Protein 2BUE (pdb70)

Nearest PDB structures (foldseek):
  2bue-assembly1_A  TM=1.006E+00  e=6.170E-43  Escherichia coli
  2vqy-assembly1_A  TM=1.005E+00  e=4.542E-41  Escherichia coli
  2prb-assembly1_A  TM=1.001E+00  e=1.341E-38  Salmonella enterica subsp. enterica serovar Typhimurium
  2qir-assembly1_A  TM=1.001E+00  e=1.635E-38  Salmonella enterica subsp. enterica serovar Typhimurium
  2pr8-assembly1_B  TM=8.831E-01  e=2.794E-32  Salmonella enterica subsp. enterica serovar Typhimurium

Sequence (179 aa):
DSVTLRLMTEHDLAMLYEWLNRSSHIVEWWGGEEARPTLADVQEQYLPSVLAQEESVTPYIAMLNGEPIGYAQSYVALGSGDGWWEEEETDPGVRGIDQLLANASQLGKGLGTKLLVRRALVELLLFNDPEVTKIIQTDPSPSNLRAIRCYEKAGFERQGTVTTPDGPAVYMVQTRQAFERTRSDA

Foldseek 3Di:
DAKAKDFDALVCQVVVLVQQQDPVNLVFPQQVYRNPDSVRSSCCVHQVNCVQQQKTKIFIDDPRDGFKIKIKGQQCRHDPQGNPVDDQSQEMEMDMDTRDPVPPPPLVLLSVLLNVVVVSVVPVSHFKYKYWGAPVCVSVVVSVVSNAWDFDAWDQGPSGITGIIMHGPVSVVPPPDPD

Solvent-accessible surface area: 9666 Å² total; per-residue (Å²): 133,73,11,74,32,83,115,5,58,107,154,13,10,67,46,0,76,98,10,2,41,70,86,29,6,29,116,94,45,31,63,191,104,38,128,12,79,71,50,46,0,82,116,61,29,54,34,62,61,18,63,144,82,42,19,49,6,14,0,0,37,21,110,65,111,42,4,0,0,0,26,6,15,43,0,87,34,29,23,143,33,66,36,118,156,36,117,48,86,5,0,30,0,0,32,33,14,19,0,47,65,86,47,44,74,157,28,19,14,10,98,0,0,129,26,0,2,92,66,10,8,116,57,119,128,1,59,57,0,1,2,24,12,44,60,82,18,127,123,20,5,131,21,9,48,90,7,35,4,116,131,104,36,103,48,128,13,71,121,25,84,4,20,33,0,17,6,51,60,120,21,25,104,149,88,137,64,165,140

InterPro domains:
  IPR000182 GNAT domain [PS51186] (23-190)
  IPR016181 Acyl-CoA N-acyltransferase [SSF55729] (16-190)
  IPR030971 Aminoglycoside N(6')-acetyltransferase, AacA4 type [TIGR04431] (17-199)

Organism: Escherichia coli (NCBI:txid562)

Radius of gyration: 15.56 Å; Cα contacts (8 Å, |Δi|>4): 304; chains: 1; bounding box: 31×39×50 Å

Secondary structure (DSSP, 8-state):
--EEEEE--GGGHHHHHHHHTSHHHHTTS-GGG-S--HHHHHHHH-HHHHHTTTEEEEEEEETTEEEEEEEEEEGGGPPTTSSTT---TTEEEEEEEES-GGGTTSSHHHHHHHHHHHHHHTSTT--EEEE---TT-HHHHHHHHHTT-EEEEEEEETTEEEEEEEEEHHHHHHTT---

B-factor: mean 17.58, std 8.67, range [6.63, 49.66]

Structure (mmCIF, N/CA/C/O backbone):
data_2BUE
#
_entry.id   2BUE
#
_cell.length_a   57.475
_cell.length_b   57.475
_cell.length_c   148.305
_cell.angle_alpha   90.00
_cell.angle_beta   90.00
_cell.angle_gamma   90.00
#
_symmetry.space_group_name_H-M   'P 43 21 2'
#
loop_
_entity.id
_entity.type
_entity.pdbx_description
1 polymer "AAC(6')-IB"
2 non-polymer 'COENZYME A'
3 non-polymer RIBOSTAMYCIN
4 non-polymer 'CALCIUM ION'
5 water water
#
loop_
_atom_site.group_PDB
_atom_site.id
_atom_site.type_symbol
_atom_site.label_atom_id
_atom_site.label_alt_id
_atom_site.label_comp_id
_atom_site.label_asym_id
_atom_site.label_entity_id
_atom_site.label_seq_id
_atom_site.pdbx_PDB_ins_code
_atom_site.Cartn_x
_atom_site.Cartn_y
_atom_site.Cartn_z
_atom_site.occupancy
_atom_site.B_iso_or_equiv
_atom_site.auth_seq_id
_atom_site.auth_comp_id
_atom_site.auth_asym_id
_atom_site.auth_atom_id
_atom_site.pdbx_PDB_model_num
ATOM 1 N N . ASP A 1 24 ? 17.873 -10.391 29.457 1.00 36.92 21 ASP A N 1
ATOM 2 C CA . ASP A 1 24 ? 19.040 -9.905 30.244 1.00 36.48 21 ASP A CA 1
ATOM 3 C C . ASP A 1 24 ? 19.339 -8.435 29.920 1.00 34.88 21 ASP A C 1
ATOM 4 O O . ASP A 1 24 ? 18.420 -7.653 29.665 1.00 35.78 21 ASP A O 1
ATOM 9 N N . SER A 1 25 ? 20.618 -8.075 29.919 1.00 32.64 22 SER A N 1
ATOM 10 C CA . SER A 1 25 ? 21.030 -6.685 29.811 1.00 30.41 22 SER A CA 1
ATOM 11 C C . SER A 1 25 ? 21.146 -6.243 28.356 1.00 27.97 22 SER A C 1
ATOM 12 O O . SER A 1 25 ? 21.819 -6.897 27.558 1.00 27.05 22 SER A O 1
ATOM 15 N N . VAL A 1 26 ? 20.525 -5.114 28.028 1.00 25.27 23 VAL A N 1
ATOM 16 C CA . VAL A 1 26 ? 20.717 -4.514 26.702 1.00 22.52 23 VAL A CA 1
ATOM 17 C C . VAL A 1 26 ? 21.895 -3.539 26.717 1.00 21.39 23 VAL A C 1
ATOM 18 O O . VAL A 1 26 ? 21.929 -2.610 27.522 1.00 20.76 23 VAL A O 1
ATOM 22 N N . THR A 1 27 ? 22.854 -3.753 25.817 1.00 19.94 24 THR A N 1
ATOM 23 C CA . THR A 1 27 ? 24.010 -2.875 25.709 1.00 19.16 24 THR A CA 1
ATOM 24 C C . THR A 1 27 ? 24.099 -2.233 24.321 1.00 18.30 24 THR A C 1
ATOM 25 O O . THR A 1 27 ? 23.357 -2.608 23.407 1.00 16.68 24 THR A O 1
ATOM 29 N N . LEU A 1 28 ? 24.981 -1.252 24.204 1.00 17.04 25 LEU A N 1
ATOM 30 C CA . LEU A 1 28 ? 25.178 -0.549 22.935 1.00 17.06 25 LEU A CA 1
ATOM 31 C C . LEU A 1 28 ? 26.610 -0.593 22.506 1.00 16.73 25 LEU A C 1
ATOM 32 O O . LEU A 1 28 ? 27.524 -0.382 23.325 1.00 17.78 25 LEU A O 1
ATOM 37 N N . ARG A 1 29 ? 26.807 -0.839 21.216 1.00 14.99 26 ARG A N 1
ATOM 38 C CA . ARG A 1 29 ? 28.113 -0.693 20.600 1.00 14.24 26 ARG A CA 1
ATOM 39 C C . ARG A 1 29 ? 27.978 0.234 19.419 1.00 13.59 26 ARG A C 1
ATOM 40 O O . ARG A 1 29 ? 26.884 0.353 18.858 1.00 12.19 26 ARG A O 1
ATOM 48 N N . LEU A 1 30 ? 29.073 0.879 19.022 1.00 13.36 27 LEU A N 1
ATOM 49 C CA . LEU A 1 30 ? 29.057 1.671 17.786 1.00 13.59 27 LEU A CA 1
ATOM 50 C C . LEU A 1 30 ? 28.708 0.769 16.619 1.00 13.23 27 LEU A C 1
ATOM 51 O O . LEU A 1 30 ? 29.178 -0.373 16.537 1.00 13.88 27 LEU A O 1
ATOM 56 N N . MET A 1 31 ? 27.876 1.278 15.717 1.00 11.81 28 MET A N 1
ATOM 57 C CA . MET A 1 31 ? 27.661 0.604 14.443 1.00 11.97 28 MET A CA 1
ATOM 58 C C . MET A 1 31 ? 28.877 0.836 13.541 1.00 12.44 28 MET A C 1
ATOM 59 O O . MET A 1 31 ? 29.498 1.901 13.586 1.00 13.13 28 MET A O 1
ATOM 64 N N . THR A 1 32 ? 29.196 -0.165 12.733 1.00 13.21 29 THR A N 1
ATOM 65 C CA . THR A 1 32 ? 30.267 -0.060 11.747 1.00 14.13 29 THR A CA 1
ATOM 66 C C . THR A 1 32 ? 29.714 -0.266 10.343 1.00 14.24 29 THR A C 1
ATOM 67 O O . THR A 1 32 ? 28.575 -0.742 10.170 1.00 13.45 29 THR A O 1
ATOM 71 N N . GLU A 1 33 ? 30.535 0.050 9.338 1.00 15.74 30 GLU A N 1
ATOM 72 C CA . GLU A 1 33 ? 30.178 -0.266 7.939 1.00 17.85 30 GLU A CA 1
ATOM 73 C C . GLU A 1 33 ? 29.784 -1.742 7.709 1.00 16.77 30 GLU A C 1
ATOM 74 O O . GLU A 1 33 ? 29.003 -2.042 6.800 1.00 16.68 30 GLU A O 1
ATOM 80 N N . HIS A 1 34 ? 30.314 -2.657 8.524 1.00 16.29 31 HIS A N 1
ATOM 81 C CA . HIS A 1 34 ? 29.972 -4.087 8.438 1.00 16.65 31 HIS A CA 1
ATOM 82 C C . HIS A 1 34 ? 28.546 -4.440 8.844 1.00 16.17 31 HIS A C 1
ATOM 83 O O . HIS A 1 34 ? 28.083 -5.545 8.570 1.00 16.53 31 HIS A O 1
ATOM 90 N N . ASP A 1 35 ? 27.863 -3.494 9.496 1.00 14.38 32 ASP A N 1
ATOM 91 C CA . ASP A 1 35 ? 26.486 -3.675 9.933 1.00 13.93 32 ASP A CA 1
ATOM 92 C C . ASP A 1 35 ? 25.447 -3.201 8.904 1.00 12.96 32 ASP A C 1
ATOM 93 O O . ASP A 1 35 ? 24.239 -3.379 9.119 1.00 12.70 32 ASP A O 1
ATOM 98 N N . LEU A 1 36 ? 25.902 -2.591 7.812 1.00 12.88 33 LEU A N 1
ATOM 99 C CA . LEU A 1 36 ? 24.986 -1.881 6.915 1.00 12.47 33 LEU A CA 1
ATOM 100 C C . LEU A 1 36 ? 24.041 -2.840 6.190 1.00 12.33 33 LEU A C 1
ATOM 101 O O . LEU A 1 36 ? 22.854 -2.537 6.035 1.00 10.97 33 LEU A O 1
ATOM 106 N N . ALA A 1 37 ? 24.553 -3.996 5.781 1.00 12.53 34 ALA A N 1
ATOM 107 C CA . ALA A 1 37 ? 23.675 -4.998 5.125 1.00 13.60 34 ALA A CA 1
ATOM 108 C C . ALA A 1 37 ? 22.541 -5.438 6.048 1.00 13.35 34 ALA A C 1
ATOM 109 O O . ALA A 1 37 ? 21.355 -5.518 5.623 1.00 13.25 34 ALA A O 1
ATOM 111 N N . MET A 1 38 ? 22.910 -5.702 7.307 1.00 13.53 35 MET A N 1
ATOM 112 C CA . MET A 1 38 ? 21.948 -6.064 8.357 1.00 13.66 35 MET A CA 1
ATOM 113 C C . MET A 1 38 ? 20.935 -4.941 8.600 1.00 12.45 35 MET A C 1
ATOM 114 O O . MET A 1 38 ? 19.721 -5.181 8.648 1.00 11.75 35 MET A O 1
ATOM 119 N N . LEU A 1 39 ? 21.417 -3.711 8.724 1.00 11.22 36 LEU A N 1
ATOM 120 C CA . LEU A 1 39 ? 20.516 -2.557 8.897 1.00 10.39 36 LEU A CA 1
ATOM 121 C C . LEU A 1 39 ? 19.529 -2.417 7.712 1.00 10.66 36 LEU A C 1
ATOM 122 O O . LEU A 1 39 ? 18.331 -2.173 7.909 1.00 10.03 36 LEU A O 1
ATOM 127 N N . TYR A 1 40 ? 20.032 -2.616 6.496 1.00 10.49 37 TYR A N 1
ATOM 128 C CA . TYR A 1 40 ? 19.184 -2.611 5.295 1.00 11.17 37 TYR A CA 1
ATOM 129 C C . TYR A 1 40 ? 18.047 -3.637 5.426 1.00 11.14 37 TYR A C 1
ATOM 130 O O . TYR A 1 40 ? 16.866 -3.312 5.219 1.00 10.87 37 TYR A O 1
ATOM 139 N N . GLU A 1 41 ? 18.397 -4.870 5.791 1.00 11.23 38 GLU A N 1
ATOM 140 C CA . GLU A 1 41 ? 17.383 -5.888 6.025 1.00 11.66 38 GLU A CA 1
ATOM 141 C C . GLU A 1 41 ? 16.339 -5.390 7.050 1.00 11.37 38 GLU A C 1
ATOM 142 O O . GLU A 1 41 ? 15.129 -5.435 6.778 1.00 11.44 38 GLU A O 1
ATOM 148 N N . TRP A 1 42 ? 16.820 -4.908 8.203 1.00 11.65 39 TRP A N 1
ATOM 149 C CA . TRP A 1 42 ? 15.934 -4.375 9.255 1.00 11.62 39 TRP A CA 1
ATOM 150 C C . TRP A 1 42 ? 14.994 -3.273 8.771 1.00 11.36 39 TRP A C 1
ATOM 151 O O . TRP A 1 42 ? 13.787 -3.298 9.076 1.00 12.73 39 TRP A O 1
ATOM 162 N N . LEU A 1 43 ? 15.537 -2.297 8.044 1.00 11.32 40 LEU A N 1
ATOM 163 C CA . LEU A 1 43 ? 14.769 -1.130 7.622 1.00 10.95 40 LEU A CA 1
ATOM 164 C C . LEU A 1 43 ? 13.658 -1.466 6.615 1.00 11.17 40 LEU A C 1
ATOM 165 O O . LEU A 1 43 ? 12.799 -0.637 6.320 1.00 11.04 40 LEU A O 1
ATOM 170 N N . ASN A 1 44 ? 13.699 -2.690 6.098 1.00 11.32 41 ASN A N 1
ATOM 171 C CA . ASN A 1 44 ? 12.660 -3.182 5.201 1.00 11.86 41 ASN A CA 1
ATOM 172 C C . ASN A 1 44 ? 11.696 -4.194 5.828 1.00 13.39 41 ASN A C 1
ATOM 173 O O . ASN A 1 44 ? 10.857 -4.801 5.122 1.00 15.03 41 ASN A O 1
ATOM 178 N N . ARG A 1 45 ? 11.809 -4.391 7.133 1.00 13.69 42 ARG A N 1
ATOM 179 C CA . ARG A 1 45 ? 10.828 -5.211 7.848 1.00 14.12 42 ARG A CA 1
ATOM 180 C C . ARG A 1 45 ? 9.566 -4.392 8.092 1.00 15.18 42 ARG A C 1
ATOM 181 O O . ARG A 1 45 ? 9.648 -3.209 8.438 1.00 15.36 42 ARG A O 1
ATOM 189 N N . SER A 1 46 ? 8.397 -5.003 7.888 1.00 16.43 43 SER A N 1
ATOM 190 C CA A SER A 1 46 ? 7.137 -4.256 7.938 0.50 17.37 43 SER A CA 1
ATOM 191 C CA B SER A 1 46 ? 7.129 -4.266 7.948 0.50 17.24 43 SER A CA 1
ATOM 192 C C . SER A 1 46 ? 6.913 -3.481 9.248 1.00 16.97 43 SER A C 1
ATOM 193 O O . SER A 1 46 ? 6.418 -2.351 9.215 1.00 18.24 43 SER A O 1
ATOM 198 N N . HIS A 1 47 ? 7.278 -4.067 10.390 1.00 16.55 44 HIS A N 1
ATOM 199 C CA . HIS A 1 47 ? 7.051 -3.371 11.679 1.00 16.37 44 HIS A CA 1
ATOM 200 C C . HIS A 1 47 ? 7.903 -2.111 11.856 1.00 16.15 44 HIS A C 1
ATOM 201 O O . HIS A 1 47 ? 7.612 -1.256 12.695 1.00 15.91 44 HIS A O 1
ATOM 208 N N . ILE A 1 48 ? 8.966 -2.022 11.067 1.00 15.00 45 ILE A N 1
ATOM 209 C CA . ILE A 1 48 ? 9.880 -0.886 11.094 1.00 15.67 45 ILE A CA 1
ATOM 210 C C . ILE A 1 48 ? 9.480 0.156 10.035 1.00 15.49 45 ILE A C 1
ATOM 211 O O . ILE A 1 48 ? 9.422 1.363 10.298 1.00 15.38 45 ILE A O 1
ATOM 216 N N . VAL A 1 49 ? 9.186 -0.319 8.837 1.00 16.24 46 VAL A N 1
ATOM 217 C CA . VAL A 1 49 ? 8.745 0.560 7.760 1.00 17.49 46 VAL A CA 1
ATOM 218 C C . VAL A 1 49 ? 7.587 1.468 8.225 1.00 18.76 46 VAL A C 1
ATOM 219 O O . VAL A 1 49 ? 7.530 2.645 7.865 1.00 19.69 46 VAL A O 1
ATOM 223 N N . GLU A 1 50 ? 6.692 0.901 9.031 1.00 19.44 47 GLU A N 1
ATOM 224 C CA . GLU A 1 50 ? 5.530 1.614 9.554 1.00 20.98 47 GLU A CA 1
ATOM 225 C C . GLU A 1 50 ? 5.881 2.966 10.211 1.00 20.30 47 GLU A C 1
ATOM 226 O O . GLU A 1 50 ? 5.146 3.964 10.049 1.00 20.80 47 GLU A O 1
ATOM 232 N N . TRP A 1 51 ? 7.015 3.007 10.910 1.00 19.42 48 TRP A N 1
ATOM 233 C CA . TRP A 1 51 ? 7.370 4.148 11.776 1.00 19.57 48 TRP A CA 1
ATOM 234 C C . TRP A 1 51 ? 8.717 4.794 11.427 1.00 19.77 48 TRP A C 1
ATOM 235 O O . TRP A 1 51 ? 9.149 5.745 12.071 1.00 19.02 48 TRP A O 1
ATOM 246 N N . TRP A 1 52 ? 9.390 4.249 10.418 1.00 19.51 49 TRP A N 1
ATOM 247 C CA . TRP A 1 52 ? 10.744 4.661 10.117 1.00 20.83 49 TRP A CA 1
ATOM 248 C C . TRP A 1 52 ? 10.936 4.738 8.638 1.00 22.83 49 TRP A C 1
ATOM 249 O O . TRP A 1 52 ? 10.742 3.750 7.927 1.00 23.94 49 TRP A O 1
ATOM 260 N N . GLY A 1 53 ? 11.349 5.906 8.180 1.00 24.46 50 GLY A N 1
ATOM 261 C CA . GLY A 1 53 ? 11.660 6.097 6.789 1.00 26.21 50 GLY A CA 1
ATOM 262 C C . GLY A 1 53 ? 11.007 7.363 6.282 1.00 28.14 50 GLY A C 1
ATOM 263 O O . GLY A 1 53 ? 11.691 8.242 5.739 1.00 28.38 50 GLY A O 1
ATOM 264 N N . GLY A 1 54 ? 9.689 7.460 6.471 1.00 29.14 51 GLY A N 1
ATOM 265 C CA . GLY A 1 54 ? 8.920 8.599 5.934 1.00 31.25 51 GLY A CA 1
ATOM 266 C C . GLY A 1 54 ? 8.994 8.570 4.415 1.00 32.24 51 GLY A C 1
ATOM 267 O O . GLY A 1 54 ? 8.646 7.552 3.803 1.00 32.40 51 GLY A O 1
ATOM 268 N N . GLU A 1 55 ? 9.470 9.667 3.813 1.00 33.15 52 GLU A N 1
ATOM 269 C CA . GLU A 1 55 ? 9.770 9.713 2.364 1.00 34.60 52 GLU A CA 1
ATOM 270 C C . GLU A 1 55 ? 10.766 8.625 1.970 1.00 34.09 52 GLU A C 1
ATOM 271 O O . GLU A 1 55 ? 10.719 8.086 0.845 1.00 34.31 52 GLU A O 1
ATOM 277 N N . GLU A 1 56 ? 11.673 8.317 2.898 1.00 33.38 53 GLU A N 1
ATOM 278 C CA . GLU A 1 56 ? 12.738 7.341 2.665 1.00 32.68 53 GLU A CA 1
ATOM 279 C C . GLU A 1 56 ? 12.409 5.925 3.165 1.00 30.65 53 GLU A C 1
ATOM 280 O O . GLU A 1 56 ? 13.315 5.103 3.304 1.00 29.63 53 GLU A O 1
ATOM 286 N N . ALA A 1 57 ? 11.126 5.641 3.421 1.00 28.84 54 ALA A N 1
ATOM 287 C CA . ALA A 1 57 ? 10.702 4.278 3.823 1.00 26.90 54 ALA A CA 1
ATOM 288 C C . ALA A 1 57 ? 11.153 3.273 2.761 1.00 25.70 54 ALA A C 1
ATOM 289 O O . ALA A 1 57 ? 11.219 3.607 1.581 1.00 24.90 54 ALA A O 1
ATOM 291 N N . ARG A 1 58 ? 11.473 2.058 3.203 1.00 24.00 55 ARG A N 1
ATOM 292 C CA . ARG A 1 58 ? 11.931 0.988 2.313 1.00 22.20 55 ARG A CA 1
ATOM 293 C C . ARG A 1 58 ? 13.127 1.391 1.450 1.00 20.23 55 ARG A C 1
ATOM 294 O O . ARG A 1 58 ? 13.071 1.314 0.206 1.00 20.90 55 ARG A O 1
ATOM 302 N N . PRO A 1 59 ? 14.238 1.766 2.103 1.00 16.96 56 PRO A N 1
ATOM 303 C CA . PRO A 1 59 ? 15.435 2.170 1.378 1.00 15.32 56 PRO A CA 1
ATOM 304 C C . PRO A 1 59 ? 16.065 0.977 0.668 1.00 14.13 56 PRO A C 1
ATOM 305 O O . PRO A 1 59 ? 15.976 -0.167 1.153 1.00 13.65 56 PRO A O 1
ATOM 309 N N . THR A 1 60 ? 16.706 1.245 -0.459 1.00 12.88 57 THR A N 1
ATOM 310 C CA . THR A 1 60 ? 17.488 0.216 -1.147 1.00 12.64 57 THR A CA 1
ATOM 311 C C . THR A 1 60 ? 18.772 -0.024 -0.347 1.00 12.49 57 THR A C 1
ATOM 312 O O . THR A 1 60 ? 19.119 0.761 0.549 1.00 11.98 57 THR A O 1
ATOM 316 N N . LEU A 1 61 ? 19.492 -1.085 -0.678 1.00 12.06 58 LEU A N 1
ATOM 317 C CA . LEU A 1 61 ? 20.786 -1.330 -0.049 1.00 11.45 58 LEU A CA 1
ATOM 318 C C . LEU A 1 61 ? 21.717 -0.130 -0.267 1.00 12.48 58 LEU A C 1
ATOM 319 O O . LEU A 1 61 ? 22.379 0.325 0.681 1.00 12.19 58 LEU A O 1
ATOM 324 N N . ALA A 1 62 ? 21.761 0.380 -1.504 1.00 12.00 59 ALA A N 1
ATOM 325 C CA . ALA A 1 62 ? 22.593 1.564 -1.814 1.00 13.20 59 ALA A CA 1
ATOM 326 C C . ALA A 1 62 ? 22.198 2.769 -0.956 1.00 13.14 59 ALA A C 1
ATOM 327 O O . ALA A 1 62 ? 23.077 3.496 -0.459 1.00 13.46 59 ALA A O 1
ATOM 329 N N . ASP A 1 63 ? 20.892 3.000 -0.811 1.00 12.53 60 ASP A N 1
ATOM 330 C CA . ASP A 1 63 ? 20.389 4.084 0.067 1.00 13.32 60 ASP A CA 1
ATOM 331 C C . ASP A 1 63 ? 20.973 3.941 1.465 1.00 13.53 60 ASP A C 1
ATOM 332 O O . ASP A 1 63 ? 21.512 4.908 2.042 1.00 13.43 60 ASP A O 1
ATOM 337 N N . VAL A 1 64 ? 20.891 2.731 2.015 1.00 13.28 61 VAL A N 1
ATOM 338 C CA . VAL A 1 64 ? 21.343 2.522 3.400 1.00 13.60 61 VAL A CA 1
ATOM 339 C C . VAL A 1 64 ? 22.860 2.682 3.475 1.00 14.23 61 VAL A C 1
ATOM 340 O O . VAL A 1 64 ? 23.395 3.280 4.425 1.00 14.78 61 VAL A O 1
ATOM 344 N N . GLN A 1 65 ? 23.568 2.147 2.480 1.00 14.28 62 GLN A N 1
ATOM 345 C CA . GLN A 1 65 ? 25.017 2.320 2.417 1.00 15.71 62 GLN A CA 1
ATOM 346 C C . GLN A 1 65 ? 25.455 3.781 2.335 1.00 16.55 62 GLN A C 1
ATOM 347 O O . GLN A 1 65 ? 26.455 4.153 2.964 1.00 18.31 62 GLN A O 1
ATOM 353 N N . GLU A 1 66 ? 24.727 4.577 1.555 1.00 16.77 63 GLU A N 1
ATOM 354 C CA . GLU A 1 66 ? 25.040 5.994 1.335 1.00 17.88 63 GLU A CA 1
ATOM 355 C C . GLU A 1 66 ? 24.643 6.889 2.498 1.00 17.75 63 GLU A C 1
ATOM 356 O O . GLU A 1 66 ? 25.286 7.926 2.728 1.00 18.78 63 GLU A O 1
ATOM 362 N N . GLN A 1 67 ? 23.590 6.505 3.210 1.00 15.67 64 GLN A N 1
ATOM 363 C CA . GLN A 1 67 ? 22.975 7.369 4.220 1.00 15.65 64 GLN A CA 1
ATOM 364 C C . GLN A 1 67 ? 23.374 7.023 5.646 1.00 14.19 64 GLN A C 1
ATOM 365 O O . GLN A 1 67 ? 23.400 7.915 6.516 1.00 14.05 64 GLN A O 1
ATOM 371 N N . TYR A 1 68 ? 23.676 5.748 5.885 1.00 12.62 65 TYR A N 1
ATOM 372 C CA . TYR A 1 68 ? 23.932 5.280 7.258 1.00 11.55 65 TYR A CA 1
ATOM 373 C C . TYR A 1 68 ? 25.393 4.905 7.531 1.00 11.42 65 TYR A C 1
ATOM 374 O O . TYR A 1 68 ? 25.730 4.497 8.652 1.00 10.36 65 TYR A O 1
ATOM 383 N N . LEU A 1 69 ? 26.267 5.044 6.525 1.00 11.76 66 LEU A N 1
ATOM 384 C CA . LEU A 1 69 ? 27.693 4.825 6.765 1.00 12.50 66 LEU A CA 1
ATOM 385 C C . LEU A 1 69 ? 28.079 5.745 7.918 1.00 12.02 66 LEU A C 1
ATOM 386 O O . LEU A 1 69 ? 27.731 6.922 7.865 1.00 11.44 66 LEU A O 1
ATOM 391 N N . PRO A 1 70 ? 28.719 5.197 8.981 1.00 12.38 67 PRO A N 1
ATOM 392 C CA . PRO A 1 70 ? 29.000 6.038 10.154 1.00 12.63 67 PRO A CA 1
ATOM 393 C C . PRO A 1 70 ? 29.688 7.372 9.816 1.00 12.68 67 PRO A C 1
ATOM 394 O O . PRO A 1 70 ? 29.333 8.406 10.371 1.00 12.47 67 PRO A O 1
ATOM 398 N N . SER A 1 71 ? 30.630 7.382 8.879 1.00 13.62 68 SER A N 1
ATOM 399 C CA . SER A 1 71 ? 31.283 8.642 8.483 1.00 13.75 68 SER A CA 1
ATOM 400 C C . SER A 1 71 ? 30.348 9.669 7.823 1.00 13.28 68 SER A C 1
ATOM 401 O O . SER A 1 71 ? 30.552 10.881 7.943 1.00 13.60 68 SER A O 1
ATOM 404 N N . VAL A 1 72 ? 29.312 9.184 7.128 1.00 12.41 69 VAL A N 1
ATOM 405 C CA . VAL A 1 72 ? 28.306 10.074 6.531 1.00 12.76 69 VAL A CA 1
ATOM 406 C C . VAL A 1 72 ? 27.391 10.640 7.623 1.00 11.69 69 VAL A C 1
ATOM 407 O O . VAL A 1 72 ? 27.078 11.827 7.622 1.00 10.95 69 VAL A O 1
ATOM 411 N N . LEU A 1 73 ? 26.963 9.769 8.543 1.00 10.99 70 LEU A N 1
ATOM 412 C CA . LEU A 1 73 ? 26.122 10.209 9.664 1.00 11.53 70 LEU A CA 1
ATOM 413 C C . LEU A 1 73 ? 26.887 11.252 10.507 1.00 11.71 70 LEU A C 1
ATOM 414 O O . LEU A 1 73 ? 26.291 12.224 10.997 1.00 11.34 70 LEU A O 1
ATOM 419 N N . ALA A 1 74 ? 28.197 11.057 10.611 1.00 12.90 71 ALA A N 1
ATOM 420 C CA . ALA A 1 74 ? 29.084 11.961 11.376 1.00 14.29 71 ALA A CA 1
ATOM 421 C C . ALA A 1 74 ? 28.977 13.380 10.850 1.00 15.59 71 ALA A C 1
ATOM 422 O O . ALA A 1 74 ? 29.107 14.332 11.627 1.00 15.95 71 ALA A O 1
ATOM 424 N N . GLN A 1 75 ? 28.740 13.535 9.541 1.00 16.55 72 GLN A N 1
ATOM 425 C CA . GLN A 1 75 ? 28.625 14.882 8.921 1.00 18.19 72 GLN A CA 1
ATOM 426 C C . GLN A 1 75 ? 27.383 15.628 9.359 1.00 17.55 72 GLN A C 1
ATOM 427 O O . GLN A 1 75 ? 27.289 16.847 9.185 1.00 18.48 72 GLN A O 1
ATOM 433 N N . GLU A 1 76 ? 26.418 14.899 9.915 1.00 16.65 73 GLU A N 1
ATOM 434 C CA A GLU A 1 76 ? 25.165 15.437 10.416 0.50 16.23 73 GLU A CA 1
ATOM 435 C CA B GLU A 1 76 ? 25.211 15.547 10.417 0.50 15.94 73 GLU A CA 1
ATOM 436 C C . GLU A 1 76 ? 25.109 15.424 11.946 1.00 14.67 73 GLU A C 1
ATOM 437 O O . GLU A 1 76 ? 24.030 15.594 12.540 1.00 13.86 73 GLU A O 1
ATOM 448 N N . SER A 1 77 ? 26.258 15.172 12.583 1.00 13.27 74 SER A N 1
ATOM 449 C CA . SER A 1 77 ? 26.321 15.076 14.043 1.00 10.61 74 SER A CA 1
ATOM 450 C C . SER A 1 77 ? 25.460 13.920 14.578 1.00 9.70 74 SER A C 1
ATOM 451 O O . SER A 1 77 ? 24.928 14.002 15.689 1.00 9.06 74 SER A O 1
ATOM 454 N N . VAL A 1 78 ? 25.396 12.833 13.808 1.00 8.57 75 VAL A N 1
ATOM 455 C CA . VAL A 1 78 ? 24.664 11.644 14.196 1.00 8.87 75 VAL A CA 1
ATOM 456 C C . VAL A 1 78 ? 25.627 10.494 14.448 1.00 9.14 75 VAL A C 1
ATOM 457 O O . VAL A 1 78 ? 26.539 10.212 13.628 1.00 9.77 75 VAL A O 1
ATOM 461 N N . THR A 1 79 ? 25.411 9.822 15.572 1.00 8.98 76 THR A N 1
ATOM 462 C CA . THR A 1 79 ? 26.200 8.646 15.948 1.00 9.85 76 THR A CA 1
ATOM 463 C C . THR A 1 79 ? 25.318 7.405 15.997 1.00 9.63 76 THR A C 1
ATOM 464 O O . THR A 1 79 ? 24.348 7.365 16.770 1.00 9.10 76 THR A O 1
ATOM 468 N N . PRO A 1 80 ? 25.637 6.396 15.162 1.00 9.43 77 PRO A N 1
ATOM 469 C CA . PRO A 1 80 ? 24.853 5.154 15.111 1.00 9.82 77 PRO A CA 1
ATOM 470 C C . PRO A 1 80 ? 25.346 4.068 16.052 1.00 9.80 77 PRO A C 1
ATOM 471 O O . PRO A 1 80 ? 26.576 3.862 16.196 1.00 10.19 77 PRO A O 1
ATOM 475 N N . TYR A 1 81 ? 24.391 3.360 16.663 1.00 9.53 78 TYR A N 1
ATOM 476 C CA . TYR A 1 81 ? 24.672 2.238 17.563 1.00 9.67 78 TYR A CA 1
ATOM 477 C C . TYR A 1 81 ? 23.904 0.980 17.153 1.00 10.34 78 TYR A C 1
ATOM 478 O O . TYR A 1 81 ? 22.817 1.077 16.564 1.00 9.92 78 TYR A O 1
ATOM 487 N N . ILE A 1 82 ? 24.463 -0.177 17.501 1.00 10.60 79 ILE A N 1
ATOM 488 C CA . ILE A 1 82 ? 23.736 -1.433 17.465 1.00 10.92 79 ILE A CA 1
ATOM 489 C C . ILE A 1 82 ? 23.463 -1.853 18.908 1.00 11.98 79 ILE A C 1
ATOM 490 O O . ILE A 1 82 ? 24.379 -1.869 19.745 1.00 12.99 79 ILE A O 1
ATOM 495 N N . ALA A 1 83 ? 22.196 -2.152 19.184 1.00 12.68 80 ALA A N 1
ATOM 496 C CA . ALA A 1 83 ? 21.774 -2.676 20.480 1.00 13.31 80 ALA A CA 1
ATOM 497 C C . ALA A 1 83 ? 21.992 -4.176 20.511 1.00 14.43 80 ALA A C 1
ATOM 498 O O . ALA A 1 83 ? 21.589 -4.898 19.572 1.00 14.62 80 ALA A O 1
ATOM 500 N N . MET A 1 84 ? 22.603 -4.637 21.606 1.00 15.05 81 MET A N 1
ATOM 501 C CA . MET A 1 84 ? 22.957 -6.052 21.783 1.00 16.87 81 MET A CA 1
ATOM 502 C C . MET A 1 84 ? 22.262 -6.665 22.998 1.00 17.85 81 MET A C 1
ATOM 503 O O . MET A 1 84 ? 22.129 -6.013 24.031 1.00 18.89 81 MET A O 1
ATOM 508 N N . LEU A 1 85 ? 21.830 -7.916 22.856 1.00 19.78 82 LEU A N 1
ATOM 509 C CA . LEU A 1 85 ? 21.237 -8.669 23.958 1.00 21.42 82 LEU A CA 1
ATOM 510 C C . LEU A 1 85 ? 21.710 -10.105 23.846 1.00 22.92 82 LEU A C 1
ATOM 511 O O . LEU A 1 85 ? 21.525 -10.748 22.802 1.00 23.22 82 LEU A O 1
ATOM 516 N N . ASN A 1 86 ? 22.346 -10.591 24.915 1.00 24.37 83 ASN A N 1
ATOM 517 C CA . ASN A 1 86 ? 22.904 -11.950 24.946 1.00 25.86 83 ASN A CA 1
ATOM 518 C C . ASN A 1 86 ? 23.752 -12.266 23.707 1.00 25.26 83 ASN A C 1
ATOM 519 O O . ASN A 1 86 ? 23.578 -13.317 23.077 1.00 26.11 83 ASN A O 1
ATOM 524 N N . GLY A 1 87 ? 24.632 -11.334 23.346 1.00 24.77 84 GLY A N 1
ATOM 525 C CA . GLY A 1 87 ? 25.521 -11.479 22.190 1.00 24.12 84 GLY A CA 1
ATOM 526 C C . GLY A 1 87 ? 24.888 -11.403 20.803 1.00 23.55 84 GLY A C 1
ATOM 527 O O . GLY A 1 87 ? 25.580 -11.646 19.809 1.00 23.30 84 GLY A O 1
ATOM 528 N N . GLU A 1 88 ? 23.593 -11.068 20.731 1.00 22.50 85 GLU A N 1
ATOM 529 C CA . GLU A 1 88 ? 22.876 -10.916 19.457 1.00 21.95 85 GLU A CA 1
ATOM 530 C C . GLU A 1 88 ? 22.512 -9.451 19.205 1.00 20.19 85 GLU A C 1
ATOM 531 O O . GLU A 1 88 ? 22.095 -8.761 20.137 1.00 20.25 85 GLU A O 1
ATOM 537 N N . PRO A 1 89 ? 22.653 -8.985 17.945 1.00 18.74 86 PRO A N 1
ATOM 538 C CA . PRO A 1 89 ? 22.155 -7.649 17.597 1.00 16.96 86 PRO A CA 1
ATOM 539 C C . PRO A 1 89 ? 20.626 -7.641 17.555 1.00 16.45 86 PRO A C 1
ATOM 540 O O . PRO A 1 89 ? 20.012 -8.460 16.858 1.00 15.95 86 PRO A O 1
ATOM 544 N N . ILE A 1 90 ? 20.008 -6.745 18.324 1.00 15.31 87 ILE A N 1
ATOM 545 C CA . ILE A 1 90 ? 18.550 -6.707 18.406 1.00 14.80 87 ILE A CA 1
ATOM 546 C C . ILE A 1 90 ? 17.901 -5.370 18.010 1.00 13.51 87 ILE A C 1
ATOM 547 O O . ILE A 1 90 ? 16.676 -5.233 18.005 1.00 12.33 87 ILE A O 1
ATOM 552 N N . GLY A 1 91 ? 18.709 -4.385 17.658 1.00 12.71 88 GLY A N 1
ATOM 553 C CA . GLY A 1 91 ? 18.118 -3.128 17.229 1.00 11.76 88 GLY A CA 1
ATOM 554 C C . GLY A 1 91 ? 19.155 -2.115 16.812 1.00 11.01 88 GLY A C 1
ATOM 555 O O . GLY A 1 91 ? 20.374 -2.364 16.914 1.00 10.80 88 GLY A O 1
ATOM 556 N N . TYR A 1 92 ? 18.650 -0.979 16.353 1.00 9.65 89 TYR A N 1
ATOM 557 C CA . TYR A 1 92 ? 19.479 0.119 15.892 1.00 9.11 89 TYR A CA 1
ATOM 558 C C . TYR A 1 92 ? 19.101 1.343 16.718 1.00 8.66 89 TYR A C 1
ATOM 559 O O . TYR A 1 92 ? 17.926 1.556 16.996 1.00 8.80 89 TYR A O 1
ATOM 568 N N . ALA A 1 93 ? 20.084 2.155 17.087 1.00 8.75 90 ALA A N 1
ATOM 569 C CA . ALA A 1 93 ? 19.781 3.434 17.716 1.00 8.59 90 ALA A CA 1
ATOM 570 C C . ALA A 1 93 ? 20.743 4.489 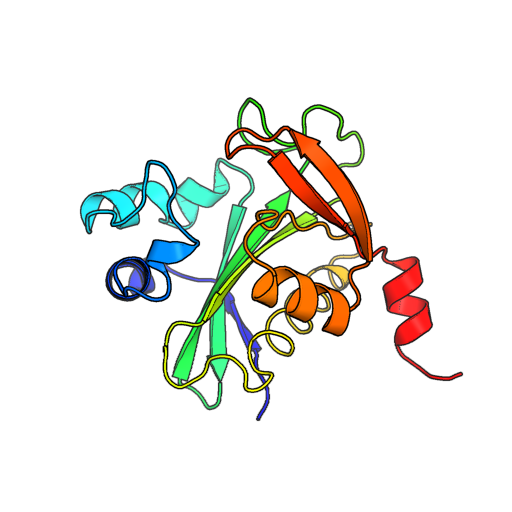17.192 1.00 9.02 90 ALA A C 1
ATOM 571 O O . ALA A 1 93 ? 21.786 4.165 16.590 1.00 8.99 90 ALA A O 1
ATOM 573 N N . GLN A 1 94 ? 20.382 5.742 17.395 1.00 8.04 91 GLN A N 1
ATOM 574 C CA . GLN A 1 94 ? 21.293 6.832 17.042 1.00 8.75 91 GLN A CA 1
ATOM 575 C C . GLN A 1 94 ? 21.097 7.957 18.030 1.00 9.06 91 GLN A C 1
ATOM 576 O O . GLN A 1 94 ? 19.988 8.125 18.576 1.00 8.33 91 GLN A O 1
ATOM 582 N N . SER A 1 95 ? 22.184 8.680 18.305 1.00 7.92 92 SER A N 1
ATOM 583 C CA . SER A 1 95 ? 22.098 9.921 19.054 1.00 8.18 92 SER A CA 1
ATOM 584 C C . SER A 1 95 ? 22.601 11.062 18.163 1.00 7.78 92 SER A C 1
ATOM 585 O O . SER A 1 95 ? 23.426 10.848 17.258 1.00 7.79 92 SER A O 1
ATOM 588 N N . TYR A 1 96 ? 22.136 12.277 18.417 1.00 7.86 93 TYR A N 1
ATOM 589 C CA . TYR A 1 96 ? 22.546 13.400 17.588 1.00 7.85 93 TYR A CA 1
ATOM 590 C C . TYR A 1 96 ? 22.681 14.657 18.429 1.00 8.40 93 TYR A C 1
ATOM 591 O O . TYR A 1 96 ? 22.026 14.792 19.484 1.00 7.93 93 TYR A O 1
ATOM 600 N N . VAL A 1 97 ? 23.556 15.554 17.977 1.00 8.66 94 VAL A N 1
ATOM 601 C CA . VAL A 1 97 ? 23.642 16.880 18.581 1.00 8.31 94 VAL A CA 1
ATOM 602 C C . VAL A 1 97 ? 22.532 17.727 17.961 1.00 8.99 94 VAL A C 1
ATOM 603 O O . VAL A 1 97 ? 22.566 18.044 16.772 1.00 9.18 94 VAL A O 1
ATOM 607 N N . ALA A 1 98 ? 21.563 18.140 18.776 1.00 9.56 95 ALA A N 1
ATOM 608 C CA . ALA A 1 98 ? 20.397 18.847 18.238 1.00 10.51 95 ALA A CA 1
ATOM 609 C C . ALA A 1 98 ? 20.772 20.178 17.530 1.00 11.20 95 ALA A C 1
ATOM 610 O O . ALA A 1 98 ? 20.285 20.466 16.447 1.00 11.81 95 ALA A O 1
ATOM 612 N N . LEU A 1 99 ? 21.651 20.967 18.148 1.00 11.95 96 LEU A N 1
ATOM 613 C CA . LEU A 1 99 ? 22.116 22.223 17.560 1.00 14.88 96 LEU A CA 1
ATOM 614 C C . LEU A 1 99 ? 22.812 22.005 16.188 1.00 16.03 96 LEU A C 1
ATOM 615 O O . LEU A 1 99 ? 22.779 22.897 15.315 1.00 17.57 96 LEU A O 1
ATOM 620 N N . GLY A 1 100 ? 23.351 20.796 15.984 1.00 17.07 97 GLY A N 1
ATOM 621 C CA . GLY A 1 100 ? 24.089 20.370 14.754 1.00 18.35 97 GLY A CA 1
ATOM 622 C C . GLY A 1 100 ? 23.349 19.600 13.661 1.00 19.66 97 GLY A C 1
ATOM 623 O O . GLY A 1 100 ? 23.964 19.000 12.764 1.00 19.67 97 GLY A O 1
ATOM 624 N N . SER A 1 101 ? 22.022 19.674 13.684 1.00 19.99 98 SER A N 1
ATOM 625 C CA . SER A 1 101 ? 21.201 18.885 12.780 1.00 20.86 98 SER A CA 1
ATOM 626 C C . SER A 1 101 ? 21.007 19.583 11.436 1.00 21.35 98 SER A C 1
ATOM 627 O O . SER A 1 101 ? 21.273 20.775 11.311 1.00 21.38 98 SER A O 1
ATOM 630 N N . GLY A 1 102 ? 20.502 18.841 10.452 1.00 22.03 99 GLY A N 1
ATOM 631 C CA . GLY A 1 102 ? 20.238 19.390 9.102 1.00 22.58 99 GLY A CA 1
ATOM 632 C C . GLY A 1 102 ? 19.269 20.567 9.084 1.00 22.10 99 GLY A C 1
ATOM 633 O O . GLY A 1 102 ? 18.573 20.818 10.063 1.00 20.90 99 GLY A O 1
ATOM 634 N N . ASP A 1 103 ? 19.228 21.280 7.958 1.00 21.96 100 ASP A N 1
ATOM 635 C CA . ASP A 1 103 ? 18.304 22.394 7.766 1.00 22.70 100 ASP A CA 1
ATOM 636 C C . ASP A 1 103 ? 16.873 21.993 8.152 1.00 20.52 100 ASP A C 1
ATOM 637 O O . ASP A 1 103 ? 16.372 20.934 7.766 1.00 21.22 100 ASP A O 1
ATOM 642 N N . GLY A 1 104 ? 16.240 22.853 8.930 1.00 19.52 101 GLY A N 1
ATOM 643 C CA . GLY A 1 104 ? 14.866 22.644 9.340 1.00 17.60 101 GLY A CA 1
ATOM 644 C C . GLY A 1 104 ? 14.739 21.956 10.684 1.00 15.65 101 GLY A C 1
ATOM 645 O O . GLY A 1 104 ? 13.669 21.991 11.288 1.00 15.87 101 GLY A O 1
ATOM 646 N N . TRP A 1 105 ? 15.818 21.293 11.128 1.00 14.40 102 TRP A N 1
ATOM 647 C CA . TRP A 1 105 ? 15.784 20.528 12.378 1.00 13.14 102 TRP A CA 1
ATOM 648 C C . TRP A 1 105 ? 16.285 21.348 13.568 1.00 12.59 102 TRP A C 1
ATOM 649 O O . TRP A 1 105 ? 17.386 21.918 13.514 1.00 11.68 102 TRP A O 1
ATOM 660 N N . TRP A 1 106 ? 15.470 21.397 14.627 1.00 11.95 103 TRP A N 1
ATOM 661 C CA . TRP A 1 106 ? 15.840 21.997 15.921 1.00 12.13 103 TRP A CA 1
ATOM 662 C C . TRP A 1 106 ? 16.381 23.411 15.773 1.00 13.38 103 TRP A C 1
ATOM 663 O O . TRP A 1 106 ? 17.357 23.781 16.421 1.00 13.45 103 TRP A O 1
ATOM 674 N N A GLU A 1 107 ? 15.707 24.211 14.947 0.50 13.84 104 GLU A N 1
ATOM 675 N N B GLU A 1 107 ? 15.716 24.204 14.935 0.50 13.77 104 GLU A N 1
ATOM 676 C CA A GLU A 1 107 ? 16.188 25.564 14.626 0.50 15.58 104 GLU A CA 1
ATOM 677 C CA B GLU A 1 107 ? 16.204 25.551 14.624 0.50 15.28 104 GLU A CA 1
ATOM 678 C C A GLU A 1 107 ? 16.089 26.576 15.775 0.50 15.62 104 GLU A C 1
ATOM 679 C C B GLU A 1 107 ? 16.161 26.526 15.812 0.50 15.53 104 GLU A C 1
ATOM 680 O O A GLU A 1 107 ? 16.722 27.650 15.725 0.50 16.26 104 GLU A O 1
ATOM 681 O O B GLU A 1 107 ? 16.918 27.517 15.830 0.50 16.22 104 GLU A O 1
ATOM 692 N N . GLU A 1 108 ? 15.301 26.252 16.800 1.00 15.33 105 GLU A N 1
ATOM 693 C CA . GLU A 1 108 ? 15.210 27.105 18.015 1.00 16.52 105 GLU A CA 1
ATOM 694 C C . GLU A 1 108 ? 16.188 26.691 19.106 1.00 15.38 105 GLU A C 1
ATOM 695 O O . GLU A 1 108 ? 16.288 27.365 20.144 1.00 14.97 105 GLU A O 1
ATOM 701 N N . GLU A 1 109 ? 16.886 25.570 18.899 1.00 13.71 106 GLU A N 1
ATOM 702 C CA . GLU A 1 109 ? 17.824 25.115 19.924 1.00 13.22 106 GLU A CA 1
ATOM 703 C C . GLU A 1 109 ? 18.991 26.106 20.087 1.00 12.90 106 GLU A C 1
ATOM 704 O O . GLU A 1 109 ? 19.442 26.711 19.104 1.00 14.01 106 GLU A O 1
ATOM 710 N N . THR A 1 110 ? 19.432 26.283 21.331 1.00 13.90 107 THR A N 1
ATOM 711 C CA . THR A 1 110 ? 20.580 27.137 21.636 1.00 14.72 107 THR A CA 1
ATOM 712 C C . THR A 1 110 ? 21.650 26.423 22.469 1.00 14.78 107 THR A C 1
ATOM 713 O O . THR A 1 110 ? 22.794 26.909 22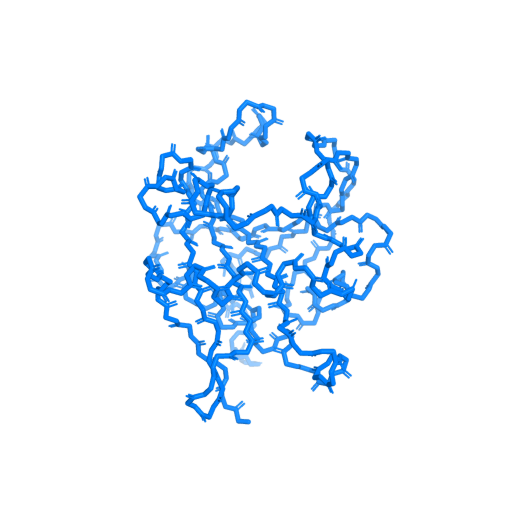.568 1.00 14.72 107 THR A O 1
ATOM 717 N N . ASP A 1 111 ? 21.299 25.271 23.043 1.00 12.86 108 ASP A N 1
ATOM 718 C CA . ASP A 1 111 ? 22.185 24.575 23.983 1.00 12.27 108 ASP A CA 1
ATOM 719 C C . ASP A 1 111 ? 22.928 23.437 23.263 1.00 12.70 10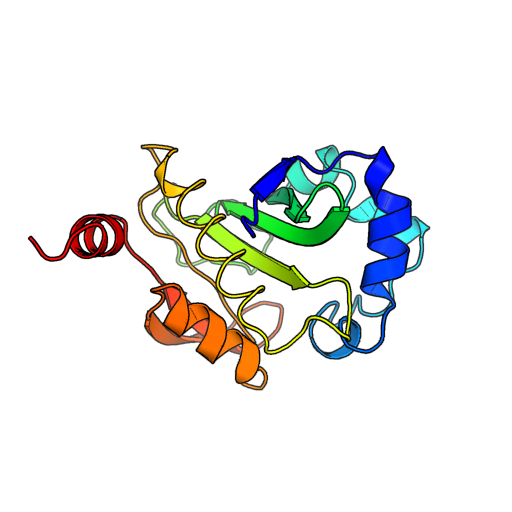8 ASP A C 1
ATOM 720 O O . ASP A 1 111 ? 22.310 22.472 22.860 1.00 11.78 108 ASP A O 1
ATOM 725 N N . PRO A 1 112 ? 24.264 23.548 23.107 1.00 12.86 109 PRO A N 1
ATOM 726 C CA . PRO A 1 112 ? 24.974 22.505 22.355 1.00 12.71 109 PRO A CA 1
ATOM 727 C C . PRO A 1 112 ? 25.054 21.165 23.120 1.00 11.55 109 PRO A C 1
ATOM 728 O O . PRO A 1 112 ? 25.514 20.159 22.547 1.00 13.01 109 PRO A O 1
ATOM 732 N N . GLY A 1 113 ? 24.627 21.166 24.389 1.00 10.84 110 GLY A N 1
ATOM 733 C CA . GLY A 1 113 ? 24.607 19.970 25.243 1.00 10.63 110 GLY A CA 1
ATOM 734 C C . GLY A 1 113 ? 23.389 19.073 25.039 1.00 10.13 110 GLY A C 1
ATOM 735 O O . GLY A 1 113 ? 23.316 17.962 25.591 1.00 10.45 110 GLY A O 1
ATOM 736 N N . VAL A 1 114 ? 22.415 19.567 24.269 1.00 9.96 111 VAL A N 1
ATOM 737 C CA . VAL A 1 114 ? 21.194 18.800 24.033 1.00 9.35 111 VAL A CA 1
ATOM 738 C C . VAL A 1 114 ? 21.465 17.676 23.006 1.00 9.57 111 VAL A C 1
ATOM 739 O O . VAL A 1 114 ? 22.045 17.928 21.939 1.00 9.95 111 VAL A O 1
ATOM 743 N N . ARG A 1 115 ? 21.081 16.443 23.350 1.00 9.13 112 ARG A N 1
ATOM 744 C CA . ARG A 1 115 ? 21.244 15.288 22.456 1.00 8.39 112 ARG A CA 1
ATOM 745 C C . ARG A 1 115 ? 19.873 14.691 22.198 1.00 9.27 112 ARG A C 1
ATOM 746 O O . ARG A 1 115 ? 19.069 14.625 23.125 1.00 9.74 112 ARG A O 1
ATOM 754 N N . GLY A 1 116 ? 19.608 14.285 20.957 1.00 8.46 113 GLY A N 1
ATOM 755 C CA . GLY A 1 116 ? 18.362 13.572 20.697 1.00 8.73 113 GLY A CA 1
ATOM 756 C C . GLY A 1 116 ? 18.662 12.121 20.384 1.00 8.81 113 GLY A C 1
ATOM 757 O O . GLY A 1 116 ? 19.803 11.766 20.060 1.00 8.40 113 GLY A O 1
ATOM 758 N N . ILE A 1 117 ? 17.639 11.288 20.461 1.00 8.00 114 ILE A N 1
ATOM 759 C CA . ILE A 1 117 ? 17.783 9.869 20.149 1.00 8.11 114 ILE A CA 1
ATOM 760 C C . ILE A 1 117 ? 16.638 9.376 19.257 1.00 8.55 114 ILE A C 1
ATOM 761 O O . ILE A 1 117 ? 15.515 9.931 19.289 1.00 8.13 114 ILE A O 1
ATOM 766 N N . ASP A 1 118 ? 16.942 8.318 18.513 1.00 9.01 115 ASP A N 1
ATOM 767 C CA . ASP A 1 118 ? 15.930 7.571 17.723 1.00 8.34 115 ASP A CA 1
ATOM 768 C C . ASP A 1 118 ? 16.352 6.119 17.813 1.00 9.07 115 ASP A C 1
ATOM 769 O O . ASP A 1 118 ? 17.543 5.824 17.940 1.00 8.86 115 ASP A O 1
ATOM 774 N N . GLN A 1 119 ? 15.397 5.197 17.781 1.00 9.31 116 GLN A N 1
ATOM 775 C CA . GLN A 1 119 ? 15.769 3.789 17.866 1.00 9.69 116 GLN A CA 1
ATOM 776 C C . GLN A 1 119 ? 14.662 2.866 17.377 1.00 9.79 116 GLN A C 1
ATOM 777 O O . GLN A 1 119 ? 13.505 3.278 17.206 1.00 9.53 116 GLN A O 1
ATOM 783 N N . LEU A 1 120 ? 15.071 1.641 17.094 1.00 9.33 117 LEU A N 1
ATOM 784 C CA . LEU A 1 120 ? 14.147 0.615 16.614 1.00 10.02 117 LEU A CA 1
ATOM 785 C C . LEU A 1 120 ? 14.627 -0.754 17.107 1.00 11.27 117 LEU A C 1
ATOM 786 O O . LEU A 1 120 ? 15.831 -0.990 17.270 1.00 10.43 117 LEU A O 1
ATOM 791 N N . LEU A 1 121 ? 13.661 -1.641 17.330 1.00 11.27 118 LEU A N 1
ATOM 792 C CA . LEU A 1 121 ? 13.937 -3.046 17.611 1.00 11.82 118 LEU A CA 1
ATOM 793 C C . LEU A 1 121 ? 13.795 -3.863 16.321 1.00 12.29 118 LEU A C 1
ATOM 794 O O . LEU A 1 121 ? 12.788 -3.775 15.607 1.00 11.87 118 LEU A O 1
ATOM 799 N N . ALA A 1 122 ? 14.798 -4.684 16.060 1.00 13.12 119 ALA A N 1
ATOM 800 C CA . ALA A 1 122 ? 14.909 -5.435 14.813 1.00 13.65 119 ALA A CA 1
ATOM 801 C C . ALA A 1 122 ? 13.811 -6.490 14.585 1.00 14.92 119 ALA A C 1
ATOM 802 O O . ALA A 1 122 ? 13.413 -6.717 13.442 1.00 14.85 119 ALA A O 1
ATOM 804 N N . ASN A 1 123 ? 13.348 -7.125 15.666 1.00 15.75 120 ASN A N 1
ATOM 805 C CA . ASN A 1 123 ? 12.540 -8.355 15.571 1.00 16.77 120 ASN A CA 1
ATOM 806 C C . ASN A 1 123 ? 11.096 -8.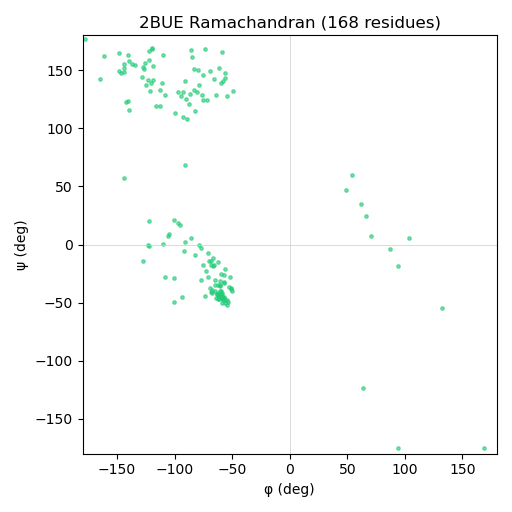159 16.023 1.00 17.36 120 ASN A C 1
ATOM 807 O O . ASN A 1 123 ? 10.842 -7.799 17.173 1.00 16.23 120 ASN A O 1
ATOM 812 N N . ALA A 1 124 ? 10.152 -8.392 15.110 1.00 17.76 121 ALA A N 1
ATOM 813 C CA . ALA A 1 124 ? 8.733 -8.223 15.423 1.00 19.07 121 ALA A CA 1
ATOM 814 C C . ALA A 1 124 ? 8.356 -9.005 16.679 1.00 19.58 121 ALA A C 1
ATOM 815 O O . ALA A 1 124 ? 7.556 -8.542 17.494 1.00 20.13 121 ALA A O 1
ATOM 817 N N . SER A 1 125 ? 8.960 -10.177 16.832 1.00 20.20 122 SER A N 1
ATOM 818 C CA . SER A 1 125 ? 8.655 -11.083 17.953 1.00 21.87 122 SER A CA 1
ATOM 819 C C . SER A 1 125 ? 9.048 -10.523 19.319 1.00 22.42 122 SER A C 1
ATOM 820 O O . SER A 1 125 ? 8.563 -10.996 20.358 1.00 22.77 122 SER A O 1
ATOM 823 N N . GLN A 1 126 ? 9.911 -9.505 19.312 1.00 22.39 123 GLN A N 1
ATOM 824 C CA . GLN A 1 126 ? 10.458 -8.956 20.552 1.00 22.45 123 GLN A CA 1
ATOM 825 C C . GLN A 1 126 ? 9.851 -7.616 20.951 1.00 22.48 123 GLN A C 1
ATOM 826 O O . GLN A 1 126 ? 10.346 -6.991 21.891 1.00 23.13 123 GLN A O 1
ATOM 832 N N . LEU A 1 127 ? 8.791 -7.182 20.262 1.00 22.33 124 LEU A N 1
ATOM 833 C CA . LEU A 1 127 ? 8.112 -5.909 20.558 1.00 22.77 124 LEU A CA 1
ATOM 834 C C . LEU A 1 127 ? 7.167 -6.052 21.742 1.00 23.34 124 LEU A C 1
ATOM 835 O O . LEU A 1 127 ? 6.630 -7.134 21.974 1.00 24.17 124 LEU A O 1
ATOM 840 N N . GLY A 1 128 ? 6.975 -4.959 22.481 1.00 23.92 125 GLY A N 1
ATOM 841 C CA . GLY A 1 128 ? 6.016 -4.918 23.601 1.00 24.96 125 GLY A CA 1
ATOM 842 C C . GLY A 1 128 ? 6.349 -5.792 24.796 1.00 25.39 125 GLY A C 1
ATOM 843 O O . GLY A 1 128 ? 5.451 -6.185 25.556 1.00 26.75 125 GLY A O 1
ATOM 844 N N . LYS A 1 129 ? 7.627 -6.109 24.973 1.00 25.17 126 LYS A N 1
ATOM 845 C CA . LYS A 1 129 ? 8.085 -6.940 26.081 1.00 25.12 126 LYS A CA 1
ATOM 846 C C . LYS A 1 129 ? 9.141 -6.233 26.961 1.00 24.10 126 LYS A C 1
ATOM 847 O O . LYS A 1 129 ? 9.902 -6.891 27.686 1.00 23.99 126 LYS A O 1
ATOM 853 N N . GLY A 1 130 ? 9.191 -4.904 26.878 1.00 22.06 127 GLY A N 1
ATOM 854 C CA . GLY A 1 130 ? 10.079 -4.107 27.733 1.00 20.45 127 GLY A CA 1
ATOM 855 C C . GLY A 1 130 ? 11.499 -3.882 27.227 1.00 18.99 127 GLY A C 1
ATOM 856 O O . GLY A 1 130 ? 12.277 -3.151 27.848 1.00 18.74 127 GLY A O 1
ATOM 857 N N . LEU A 1 131 ? 11.837 -4.497 26.094 1.00 17.66 128 LEU A N 1
ATOM 858 C CA . LEU A 1 131 ? 13.205 -4.425 25.538 1.00 17.44 128 LEU A CA 1
ATOM 859 C C . LEU A 1 131 ? 13.533 -3.018 25.020 1.00 15.24 128 LEU A C 1
ATOM 860 O O . LEU A 1 131 ? 14.673 -2.549 25.152 1.00 14.41 12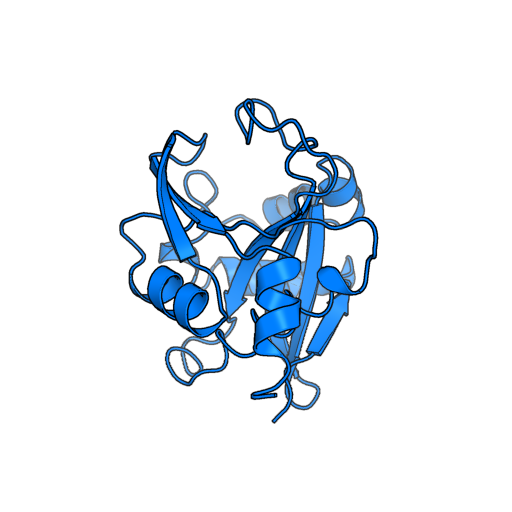8 LEU A O 1
ATOM 865 N N . GLY A 1 132 ? 12.545 -2.361 24.417 1.00 14.14 129 GLY A N 1
ATOM 866 C CA . GLY A 1 132 ? 12.721 -0.981 23.944 1.00 13.06 129 GLY A CA 1
ATOM 867 C C . GLY A 1 132 ? 12.992 -0.019 25.099 1.00 13.43 129 GLY A C 1
ATOM 868 O O . GLY A 1 132 ? 13.871 0.843 25.005 1.00 12.52 129 GLY A O 1
ATOM 869 N N . THR A 1 133 ? 12.255 -0.178 26.201 1.00 12.66 130 THR A N 1
ATOM 870 C CA . THR A 1 133 ? 12.510 0.613 27.411 1.00 13.56 130 THR A CA 1
ATOM 871 C C . THR A 1 133 ? 13.954 0.384 27.923 1.00 13.16 130 THR A C 1
ATOM 872 O O . THR A 1 133 ? 14.665 1.348 28.231 1.00 13.30 130 THR A O 1
ATOM 876 N N . LYS A 1 134 ? 14.394 -0.870 27.985 1.00 13.15 131 LYS A N 1
ATOM 877 C CA . LYS A 1 134 ? 15.794 -1.172 28.350 1.00 13.31 131 LYS A CA 1
ATOM 878 C C . LYS A 1 134 ? 16.815 -0.485 27.432 1.00 13.16 131 LYS A C 1
ATOM 879 O O . LYS A 1 134 ? 17.800 0.088 27.896 1.00 12.73 131 LYS A O 1
ATOM 885 N N . LEU A 1 135 ? 16.558 -0.565 26.126 1.00 12.14 132 LEU A N 1
ATOM 886 C CA A LEU A 1 135 ? 17.428 0.051 25.132 0.50 11.92 132 LEU A CA 1
ATOM 887 C CA B LEU A 1 135 ? 17.415 0.053 25.125 0.50 12.17 132 LEU A CA 1
ATOM 888 C C . LEU A 1 135 ? 17.498 1.569 25.371 1.00 11.94 132 LEU A C 1
ATOM 889 O O . LEU A 1 135 ? 18.595 2.152 25.464 1.00 12.15 132 LEU A O 1
ATOM 898 N N . VAL A 1 136 ? 16.333 2.213 25.496 1.00 11.40 133 VAL A N 1
ATOM 899 C CA . VAL A 1 136 ? 16.295 3.656 25.729 1.00 11.08 133 VAL A CA 1
ATOM 900 C C . VAL A 1 136 ? 17.020 4.027 27.036 1.00 11.30 133 VAL A C 1
ATOM 901 O O . VAL A 1 136 ? 17.856 4.933 27.040 1.00 9.33 133 VAL A O 1
ATOM 905 N N . ARG A 1 137 ? 16.771 3.286 28.110 1.00 11.46 134 ARG A N 1
ATOM 906 C CA A ARG A 1 137 ? 17.471 3.551 29.377 0.50 11.89 134 ARG A CA 1
ATOM 907 C CA B ARG A 1 137 ? 17.466 3.576 29.373 0.50 12.08 134 ARG A CA 1
ATOM 908 C C . ARG A 1 137 ? 18.999 3.461 29.209 1.00 11.88 134 ARG A C 1
ATOM 909 O O . ARG A 1 137 ? 19.745 4.291 29.730 1.00 11.81 134 ARG A O 1
ATOM 924 N N . ALA A 1 138 ? 19.459 2.461 28.458 1.00 11.67 135 ALA A N 1
ATOM 925 C CA . ALA A 1 138 ? 20.900 2.279 28.214 1.00 11.18 135 ALA A CA 1
ATOM 926 C C . ALA A 1 138 ? 21.493 3.443 27.414 1.00 11.60 135 ALA A C 1
ATOM 927 O O . ALA A 1 138 ? 22.602 3.937 27.714 1.00 10.98 135 ALA A O 1
ATOM 929 N N . LEU A 1 139 ? 20.729 3.912 26.427 1.00 10.95 136 LEU A N 1
ATOM 930 C CA . LEU A 1 139 ? 21.157 5.049 25.620 1.00 11.33 136 LEU A CA 1
ATOM 931 C C . LEU A 1 139 ? 21.199 6.345 26.433 1.00 10.51 136 LEU A C 1
ATOM 932 O O . LEU A 1 139 ? 22.135 7.122 26.312 1.00 9.81 136 LEU A O 1
ATOM 937 N N . VAL A 1 140 ? 20.191 6.547 27.281 1.00 9.35 137 VAL A N 1
ATOM 938 C CA . VAL A 1 140 ? 20.141 7.723 28.146 1.00 9.73 137 VAL A CA 1
ATOM 939 C C . VAL A 1 140 ? 21.342 7.716 29.100 1.00 8.95 137 VAL A C 1
ATOM 940 O O . VAL A 1 140 ? 22.003 8.730 29.270 1.00 8.84 137 VAL A O 1
A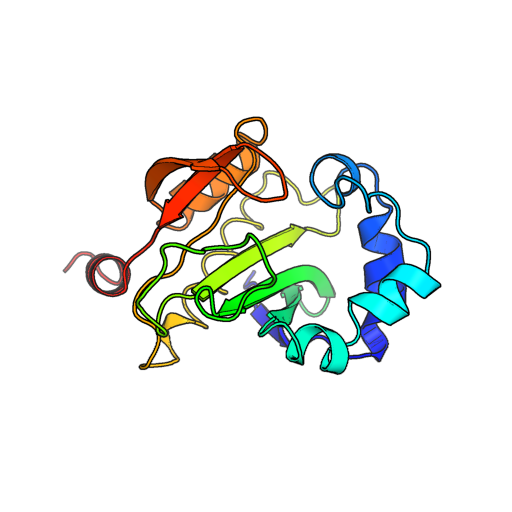TOM 944 N N . GLU A 1 141 ? 21.597 6.572 29.720 1.00 9.21 138 GLU A N 1
ATOM 945 C CA . GLU A 1 141 ? 22.761 6.453 30.627 1.00 9.57 138 GLU A CA 1
ATOM 946 C C . GLU A 1 141 ? 24.084 6.750 29.894 1.00 8.94 138 GLU A C 1
ATOM 947 O O . GLU A 1 141 ? 24.919 7.543 30.388 1.00 10.47 138 GLU A O 1
ATOM 953 N N . LEU A 1 142 ? 24.256 6.164 28.701 1.00 8.87 139 LEU A N 1
ATOM 954 C CA A LEU A 1 142 ? 25.443 6.400 27.893 0.50 8.81 139 LEU A CA 1
ATOM 955 C CA B LEU A 1 142 ? 25.451 6.412 27.898 0.50 8.56 139 LEU A CA 1
ATOM 956 C C . LEU A 1 142 ? 25.642 7.903 27.659 1.00 8.38 139 LEU A C 1
ATOM 957 O O . LEU A 1 142 ? 26.730 8.459 27.908 1.00 8.25 139 LEU A O 1
ATOM 966 N N . LEU A 1 143 ? 24.589 8.558 27.177 1.00 8.05 140 LEU A N 1
ATOM 967 C CA . LEU A 1 143 ? 24.662 9.969 26.869 1.00 8.57 140 LEU A CA 1
ATOM 968 C C . LEU A 1 143 ? 25.008 10.837 28.088 1.00 8.34 140 LEU A C 1
ATOM 969 O O . LEU A 1 143 ? 25.832 11.744 27.975 1.00 9.73 140 LEU A O 1
ATOM 974 N N . PHE A 1 144 ? 24.385 10.574 29.240 1.00 8.53 141 PHE A N 1
ATOM 975 C CA . PHE A 1 144 ? 24.707 11.366 30.431 1.00 9.20 141 PHE A CA 1
ATOM 976 C C . PHE A 1 144 ? 26.124 11.063 30.971 1.00 9.78 141 PHE A C 1
ATOM 977 O O . PHE A 1 144 ? 26.657 11.813 31.774 1.00 10.53 141 PHE A O 1
ATOM 985 N N . ASN A 1 145 ? 26.725 9.978 30.512 1.00 10.27 142 ASN A N 1
ATOM 986 C CA . ASN A 1 145 ? 28.138 9.730 30.873 1.00 9.74 142 ASN A CA 1
ATOM 987 C C . ASN A 1 145 ? 29.105 10.597 30.072 1.00 10.61 142 ASN A C 1
ATOM 988 O O . ASN A 1 145 ? 30.334 10.590 30.293 1.00 10.73 142 ASN A O 1
ATOM 993 N N . ASP A 1 146 ? 28.552 11.372 29.144 1.00 9.72 143 ASP A N 1
ATOM 994 C CA . ASP A 1 146 ? 29.285 12.503 28.604 1.00 10.39 143 ASP A CA 1
ATOM 995 C C . ASP A 1 146 ? 28.915 13.733 29.429 1.00 11.28 143 ASP A C 1
ATOM 996 O O . ASP A 1 146 ? 27.765 14.212 29.341 1.00 9.87 143 ASP A O 1
ATOM 1001 N N . PRO A 1 147 ? 29.864 14.260 30.249 1.00 11.65 144 PRO A N 1
ATOM 1002 C CA . PRO A 1 147 ? 29.482 15.377 31.152 1.00 11.95 144 PRO A CA 1
ATOM 1003 C C . PRO A 1 147 ? 29.024 16.658 30.446 1.00 11.61 144 PRO A C 1
ATOM 1004 O O . PRO A 1 147 ? 28.390 17.521 31.089 1.00 12.04 144 PRO A O 1
ATOM 1008 N N . GLU A 1 148 ? 29.291 16.770 29.142 1.00 10.40 145 GLU A N 1
ATOM 1009 C CA . GLU A 1 148 ? 28.863 17.934 28.380 1.00 10.97 145 GLU A CA 1
ATOM 1010 C C . GLU A 1 148 ? 27.351 17.913 28.064 1.00 10.52 145 GLU A C 1
ATOM 1011 O O . GLU A 1 148 ? 26.774 18.931 27.679 1.00 11.25 145 GLU A O 1
ATOM 1017 N N . VAL A 1 149 ? 26.755 16.737 28.191 1.00 10.10 146 VAL A N 1
ATOM 1018 C CA . VAL A 1 149 ? 25.342 16.555 27.794 1.00 9.63 146 VAL A CA 1
ATOM 1019 C C . VAL A 1 149 ? 24.422 17.066 28.905 1.00 9.54 146 VAL A C 1
ATOM 1020 O O . VAL A 1 149 ? 24.588 16.715 30.071 1.00 10.79 146 VAL A O 1
ATOM 1024 N N . THR A 1 150 ? 23.434 17.880 28.535 1.00 9.43 147 THR A N 1
ATOM 1025 C CA . THR A 1 150 ? 22.588 18.574 29.526 1.00 9.95 147 THR A CA 1
ATOM 1026 C C . THR A 1 150 ? 21.162 18.024 29.602 1.00 9.69 147 THR A C 1
ATOM 1027 O O . THR A 1 150 ? 20.502 18.074 30.649 1.00 9.36 147 THR A O 1
ATOM 1031 N N . LYS A 1 151 ? 20.711 17.487 28.475 1.00 8.95 148 LYS A N 1
ATOM 1032 C CA . LYS A 1 151 ? 19.304 17.091 28.338 1.00 9.21 148 LYS A CA 1
ATOM 1033 C C . LYS A 1 151 ? 19.197 16.181 27.128 1.00 8.78 148 LYS A C 1
ATOM 1034 O O . LYS A 1 151 ? 19.927 16.390 26.153 1.00 10.20 148 LYS A O 1
ATOM 1040 N N . ILE A 1 152 ? 18.352 15.154 27.221 1.00 8.78 149 ILE A N 1
ATOM 1041 C CA A ILE A 1 152 ? 18.104 14.315 26.050 0.50 8.60 149 ILE A CA 1
ATOM 1042 C CA B ILE A 1 152 ? 18.078 14.244 26.096 0.50 8.11 149 ILE A CA 1
ATOM 1043 C C . ILE A 1 152 ? 16.694 14.590 25.579 1.00 8.92 149 ILE A C 1
ATOM 1044 O O . ILE A 1 152 ? 15.801 14.824 26.391 1.00 8.90 149 ILE A O 1
ATOM 1053 N N . GLN A 1 153 ? 16.530 14.617 24.254 1.00 8.72 150 GLN A N 1
ATOM 1054 C CA . GLN A 1 153 ? 15.203 14.827 23.649 1.00 8.70 150 GLN A CA 1
ATOM 1055 C C . GLN A 1 153 ? 14.860 13.666 22.745 1.00 8.80 150 GLN A C 1
ATOM 1056 O O . GLN A 1 153 ? 15.749 12.921 22.266 1.00 8.26 150 GLN A O 1
ATOM 1062 N N . THR A 1 154 ? 13.568 13.502 22.484 1.00 8.91 151 THR A N 1
ATOM 1063 C CA . THR A 1 154 ? 13.143 12.615 21.395 1.00 10.29 151 THR A CA 1
ATOM 1064 C C . THR A 1 154 ? 11.836 13.182 20.820 1.00 10.35 151 THR A C 1
ATOM 1065 O O . THR A 1 154 ? 11.221 14.032 21.458 1.00 10.57 151 THR A O 1
ATOM 1069 N N . ASP A 1 155 ? 11.455 12.710 19.639 1.00 9.32 152 ASP A N 1
ATOM 1070 C CA . ASP A 1 155 ? 10.402 13.374 18.863 1.00 9.60 152 ASP A CA 1
ATOM 1071 C C . ASP A 1 155 ? 9.512 12.367 18.107 1.00 9.58 152 ASP A C 1
ATOM 1072 O O . ASP A 1 155 ? 9.391 12.456 16.876 1.00 9.84 152 ASP A O 1
ATOM 1077 N N . PRO A 1 156 ? 8.882 11.427 18.844 1.00 9.61 153 PRO A N 1
ATOM 1078 C CA . PRO A 1 156 ? 8.030 10.443 18.179 1.00 9.87 153 PRO A CA 1
ATOM 1079 C C . PRO A 1 156 ? 6.865 11.112 17.447 1.00 10.09 153 PRO A C 1
ATOM 1080 O O . PRO A 1 156 ? 6.422 12.188 17.832 1.00 9.84 153 PRO A O 1
ATOM 1084 N N . SER A 1 157 ? 6.399 10.464 16.382 1.00 10.03 154 SER A N 1
ATOM 1085 C CA . SER A 1 157 ? 5.154 10.858 15.742 1.00 10.41 154 SER A CA 1
ATOM 1086 C C . SER A 1 157 ? 4.003 10.839 16.760 1.00 10.17 154 SER A C 1
ATOM 1087 O O . SER A 1 157 ? 3.924 9.923 17.586 1.00 9.65 154 SER A O 1
ATOM 1090 N N . PRO A 1 158 ? 3.070 11.805 16.644 1.00 10.64 155 PRO A N 1
ATOM 1091 C CA . PRO A 1 158 ? 1.863 11.769 17.482 1.00 11.41 155 PRO A CA 1
ATOM 1092 C C . PRO A 1 158 ? 1.066 10.456 17.318 1.00 12.04 155 PRO A C 1
ATOM 1093 O O . PRO A 1 158 ? 0.361 10.071 18.241 1.00 12.26 155 PRO A O 1
ATOM 1097 N N . SER A 1 159 ? 1.190 9.811 16.149 1.00 12.60 156 SER A N 1
ATOM 1098 C CA . SER A 1 159 ? 0.509 8.541 15.838 1.00 13.27 156 SER A CA 1
ATOM 1099 C C . SER A 1 159 ? 1.139 7.351 16.591 1.00 13.34 156 SER A C 1
ATOM 1100 O O . SER A 1 159 ? 0.491 6.321 16.799 1.00 14.17 156 SER A O 1
ATOM 1103 N N . ASN A 1 160 ? 2.404 7.502 16.997 1.00 12.68 157 ASN A N 1
ATOM 1104 C CA . ASN A 1 160 ? 3.192 6.397 17.554 1.00 12.76 157 ASN A CA 1
ATOM 1105 C C . ASN A 1 160 ? 3.089 6.259 19.073 1.00 13.35 157 ASN A C 1
ATOM 1106 O O . ASN A 1 160 ? 4.062 6.512 19.812 1.00 12.86 157 ASN A O 1
ATOM 1111 N N . LEU A 1 161 ? 1.898 5.862 19.539 1.00 12.68 158 LEU A N 1
ATOM 1112 C CA . LEU A 1 161 ? 1.591 5.826 20.962 1.00 13.47 158 LEU A CA 1
ATOM 1113 C C . LEU A 1 161 ? 2.500 4.847 21.735 1.00 13.19 158 LEU A C 1
ATOM 1114 O O . LEU A 1 161 ? 2.859 5.096 22.901 1.00 13.50 158 LEU A O 1
ATOM 1119 N N . ARG A 1 162 ? 2.866 3.743 21.084 1.00 13.50 159 ARG A N 1
ATOM 1120 C CA . ARG A 1 162 ? 3.721 2.738 21.706 1.00 14.23 159 ARG A CA 1
ATOM 1121 C C . ARG A 1 162 ? 5.098 3.350 21.998 1.00 13.32 159 ARG A C 1
ATOM 1122 O O . ARG A 1 162 ? 5.639 3.189 23.098 1.00 13.38 159 ARG A O 1
ATOM 1130 N N . ALA A 1 163 ? 5.647 4.059 21.014 1.00 12.27 160 ALA A N 1
ATOM 1131 C CA . ALA A 1 163 ? 6.975 4.722 21.192 1.00 12.67 160 ALA A CA 1
ATOM 1132 C C . ALA A 1 163 ? 6.885 5.765 22.315 1.00 12.66 160 ALA A C 1
ATOM 1133 O O . ALA A 1 163 ? 7.762 5.850 23.173 1.00 11.66 160 ALA A O 1
ATOM 1135 N N . ILE A 1 164 ? 5.809 6.550 22.311 1.00 11.79 161 ILE A N 1
ATOM 1136 C CA . ILE A 1 164 ? 5.609 7.575 23.356 1.00 11.94 161 ILE A CA 1
ATOM 1137 C C . ILE A 1 164 ? 5.598 6.957 24.765 1.00 12.15 161 ILE A C 1
ATOM 1138 O O . ILE A 1 164 ? 6.291 7.444 25.681 1.00 12.76 161 ILE A O 1
ATOM 1143 N N . ARG A 1 165 ? 4.840 5.872 24.938 1.00 12.97 162 ARG A N 1
ATOM 1144 C CA . ARG A 1 165 ? 4.799 5.180 26.221 1.00 14.56 162 ARG A CA 1
ATOM 1145 C C . ARG A 1 165 ? 6.158 4.598 26.616 1.00 13.69 162 ARG A C 1
ATOM 1146 O O . ARG A 1 165 ? 6.566 4.718 27.769 1.00 13.68 162 ARG A O 1
ATOM 1154 N N . CYS A 1 166 ? 6.858 3.989 25.661 1.00 13.50 163 CYS A N 1
ATOM 1155 C CA . CYS A 1 166 ? 8.205 3.462 25.933 1.00 13.17 163 CYS A CA 1
ATOM 1156 C C . CYS A 1 166 ? 9.101 4.594 26.475 1.00 12.42 163 CYS A C 1
ATOM 1157 O O . CYS A 1 166 ? 9.773 4.435 27.503 1.00 12.44 163 CYS A O 1
ATOM 1160 N N . TYR A 1 167 ? 9.078 5.742 25.793 1.00 11.84 164 TYR A N 1
ATOM 1161 C CA . TYR A 1 167 ? 9.905 6.870 26.213 1.00 11.92 164 TYR A CA 1
ATOM 1162 C C . TYR A 1 167 ? 9.552 7.361 27.622 1.00 11.91 164 TYR A C 1
ATOM 1163 O O . TYR A 1 167 ? 10.437 7.659 28.425 1.00 12.01 164 TYR A O 1
ATOM 1172 N N . GLU A 1 168 ? 8.253 7.431 27.911 1.00 11.99 165 GLU A N 1
ATOM 1173 C CA . GLU A 1 168 ? 7.790 7.783 29.268 1.00 13.22 165 GLU A CA 1
ATOM 1174 C C . GLU A 1 168 ? 8.314 6.799 30.311 1.00 13.21 165 GLU A C 1
ATOM 1175 O O . GLU A 1 168 ? 8.804 7.218 31.362 1.00 13.66 165 GLU A O 1
ATOM 1181 N N . LYS A 1 169 ? 8.221 5.503 30.015 1.00 13.46 166 LYS A N 1
ATOM 1182 C CA . LYS A 1 169 ? 8.723 4.462 30.927 1.00 14.95 166 LYS A CA 1
ATOM 1183 C C . LYS A 1 169 ? 10.233 4.606 31.165 1.00 15.45 166 LYS A C 1
ATOM 1184 O O . LYS A 1 169 ? 10.742 4.311 32.256 1.00 17.00 166 LYS A O 1
ATOM 1190 N N . ALA A 1 170 ? 10.939 5.095 30.150 1.00 15.05 167 ALA A N 1
ATOM 1191 C CA . ALA A 1 170 ? 12.381 5.349 30.268 1.00 14.99 167 ALA A CA 1
ATOM 1192 C C . ALA A 1 170 ? 12.761 6.722 30.856 1.00 15.53 167 ALA A C 1
ATOM 1193 O O . ALA A 1 170 ? 13.955 7.087 30.848 1.00 16.01 167 ALA A O 1
ATOM 1195 N N . GLY A 1 171 ? 11.775 7.500 31.311 1.00 14.26 168 GLY A N 1
ATOM 1196 C CA . GLY A 1 171 ? 12.027 8.740 32.068 1.00 13.99 168 GLY A CA 1
ATOM 1197 C C . GLY A 1 171 ? 11.836 10.040 31.293 1.00 13.49 168 GLY A C 1
ATOM 1198 O O . GLY A 1 171 ? 12.145 11.118 31.796 1.00 13.49 168 GLY A O 1
ATOM 1199 N N . PHE A 1 172 ? 11.351 9.948 30.052 1.00 12.69 169 PHE A N 1
ATOM 1200 C CA . PHE A 1 172 ? 11.096 11.145 29.267 1.00 11.62 169 PHE A CA 1
ATOM 1201 C C . PHE A 1 172 ? 9.732 11.728 29.632 1.00 12.75 169 PHE A C 1
ATOM 1202 O O . PHE A 1 172 ? 8.830 10.996 30.050 1.00 13.93 169 PHE A O 1
ATOM 1210 N N . GLU A 1 173 ? 9.611 13.043 29.495 1.00 13.23 170 GLU A N 1
ATOM 1211 C CA . GLU A 1 173 ? 8.328 13.719 29.739 1.00 15.04 170 GLU A CA 1
ATOM 1212 C C . GLU A 1 173 ? 7.870 14.462 28.502 1.00 13.74 170 GLU A C 1
ATOM 1213 O O . GLU A 1 173 ? 8.644 15.194 27.889 1.00 12.07 170 GLU A O 1
ATOM 1219 N N . ARG A 1 174 ? 6.598 14.260 28.141 1.00 13.15 171 ARG A N 1
ATOM 1220 C CA . ARG A 1 174 ? 5.998 14.987 27.015 1.00 13.59 171 ARG A CA 1
ATOM 1221 C C . ARG A 1 174 ? 5.933 16.495 27.304 1.00 12.87 171 ARG A C 1
ATOM 1222 O O . ARG A 1 174 ? 5.456 16.914 28.359 1.00 13.74 171 ARG A O 1
ATOM 1230 N N . GLN A 1 175 ? 6.437 17.292 26.371 1.00 12.05 172 GLN A N 1
ATOM 1231 C CA . GLN A 1 175 ? 6.409 18.742 26.489 1.00 11.58 172 GLN A CA 1
ATOM 1232 C C . GLN A 1 175 ? 5.302 19.389 25.671 1.00 12.20 172 GLN A C 1
ATOM 1233 O O . GLN A 1 175 ? 4.602 20.279 26.157 1.00 12.60 172 GLN A O 1
ATOM 1239 N N . GLY A 1 176 ? 5.198 19.012 24.410 1.00 11.55 173 GLY A N 1
ATOM 1240 C CA . GLY A 1 176 ? 4.183 19.598 23.527 1.00 12.40 173 GLY A CA 1
ATOM 1241 C C . GLY A 1 176 ? 4.455 19.208 22.088 1.00 12.21 173 GLY A C 1
ATOM 1242 O O . GLY A 1 176 ? 5.386 18.435 21.806 1.00 12.23 173 GLY A O 1
ATOM 1243 N N . THR A 1 177 ? 3.660 19.773 21.182 1.00 10.86 174 THR A N 1
ATOM 1244 C CA . THR A 1 177 ? 3.771 19.480 19.777 1.00 11.05 174 THR A CA 1
ATOM 1245 C C . THR A 1 177 ? 4.685 20.482 19.111 1.00 10.74 174 THR A C 1
ATOM 1246 O O . THR A 1 177 ? 4.523 21.706 19.282 1.00 11.32 174 THR A O 1
ATOM 1250 N N . VAL A 1 178 ? 5.627 19.964 18.323 1.00 10.73 175 VAL A N 1
ATOM 1251 C CA . VAL A 1 178 ? 6.513 20.809 17.547 1.00 10.88 175 VAL A CA 1
ATOM 1252 C C . VAL A 1 178 ? 6.519 20.448 16.060 1.00 11.71 175 VAL A C 1
ATOM 1253 O O . VAL A 1 178 ? 6.304 19.265 15.693 1.00 11.62 175 VAL A O 1
ATOM 1257 N N . THR A 1 179 ? 6.777 21.461 15.227 1.00 12.45 176 THR A N 1
ATOM 1258 C CA . THR A 1 179 ? 6.848 21.266 13.790 1.00 13.40 176 THR A CA 1
ATOM 1259 C C . THR A 1 179 ? 8.255 20.865 13.417 1.00 13.40 176 THR A C 1
ATOM 1260 O O . THR A 1 179 ? 9.185 21.612 13.697 1.00 14.12 176 THR A O 1
ATOM 1264 N N . THR A 1 180 ? 8.396 19.691 12.797 1.00 11.95 177 THR A N 1
ATOM 1265 C CA . THR A 1 180 ? 9.713 19.217 12.287 1.00 11.97 177 THR A CA 1
ATOM 1266 C C . THR A 1 180 ? 9.653 18.942 10.781 1.00 12.82 177 THR A C 1
ATOM 1267 O O . THR A 1 180 ? 8.553 18.873 10.193 1.00 13.33 177 THR A O 1
ATOM 1271 N N . PRO A 1 181 ? 10.820 18.770 10.134 1.00 13.14 178 PRO A N 1
ATOM 1272 C CA . PRO A 1 181 ? 10.810 18.349 8.717 1.00 13.37 178 PRO A CA 1
ATOM 1273 C C . PRO A 1 181 ? 10.045 17.051 8.436 1.00 13.91 178 PRO A C 1
ATOM 1274 O O . PRO A 1 181 ? 9.618 16.810 7.291 1.00 14.43 178 PRO A O 1
ATOM 1278 N N . ASP A 1 182 ? 9.844 16.229 9.464 1.00 12.90 179 ASP A N 1
ATOM 1279 C CA . ASP A 1 182 ? 9.071 14.988 9.332 1.00 12.87 179 ASP A CA 1
ATOM 1280 C C . ASP A 1 182 ? 7.639 15.156 9.855 1.00 12.98 179 ASP A C 1
ATOM 1281 O O . ASP A 1 182 ? 6.973 14.166 10.192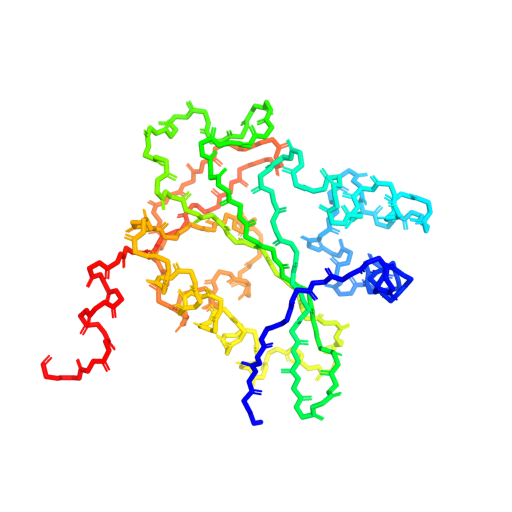 1.00 13.27 179 ASP A O 1
ATOM 1286 N N . GLY A 1 183 ? 7.189 16.407 9.913 1.00 12.54 180 GLY A N 1
ATOM 1287 C CA . GLY A 1 183 ? 5.831 16.734 10.395 1.00 12.24 180 GLY A CA 1
ATOM 1288 C C . GLY A 1 183 ? 5.764 17.070 11.875 1.00 12.30 180 GLY A C 1
ATOM 1289 O O . GLY A 1 183 ? 6.781 17.128 12.570 1.00 11.54 180 GLY A O 1
ATOM 1290 N N . PRO A 1 184 ? 4.550 17.270 12.389 1.00 11.52 181 PRO A N 1
ATOM 1291 C CA . PRO A 1 184 ? 4.343 17.502 13.815 1.00 11.44 181 PRO A CA 1
ATOM 1292 C C . PRO A 1 184 ? 4.906 16.310 14.583 1.00 10.97 181 PRO A C 1
ATOM 1293 O O . PRO A 1 184 ? 4.756 15.170 14.136 1.00 10.62 181 PRO A O 1
ATOM 1297 N N . ALA A 1 185 ? 5.550 16.586 15.722 1.00 10.17 182 ALA A N 1
ATOM 1298 C CA . ALA A 1 185 ? 6.082 15.553 16.577 1.00 9.92 182 ALA A CA 1
ATOM 1299 C C . ALA A 1 185 ? 5.782 15.893 18.022 1.00 10.20 182 ALA A C 1
ATOM 1300 O O . ALA A 1 185 ? 5.587 17.065 18.367 1.00 10.38 182 ALA A O 1
ATOM 1302 N N . VAL A 1 186 ? 5.739 14.861 18.855 1.00 9.22 183 VAL A N 1
ATOM 1303 C CA . VAL A 1 186 ? 5.569 15.072 20.288 1.00 9.98 183 VAL A CA 1
ATOM 1304 C C . VAL A 1 186 ? 6.974 15.233 20.871 1.00 9.23 183 VAL A C 1
ATOM 1305 O O . VAL A 1 186 ? 7.716 14.260 20.954 1.00 9.23 183 VAL A O 1
ATOM 1309 N N . TYR A 1 187 ? 7.315 16.465 21.253 1.00 8.97 184 TYR A N 1
ATOM 1310 C CA . TYR A 1 187 ? 8.639 16.751 21.805 1.00 9.32 184 TYR A CA 1
ATOM 1311 C C . TYR A 1 187 ? 8.691 16.235 23.247 1.00 9.58 184 TYR A C 1
ATOM 1312 O O . TYR A 1 187 ? 7.857 16.595 24.090 1.00 9.87 184 TYR A O 1
ATOM 1321 N N . MET A 1 188 ? 9.673 15.376 23.527 1.00 9.14 185 MET A N 1
ATOM 1322 C CA . MET A 1 188 ? 9.822 14.772 24.854 1.00 9.18 185 MET A CA 1
ATOM 1323 C C . MET A 1 188 ? 11.247 14.979 25.344 1.00 9.70 185 MET A C 1
ATOM 1324 O O . MET A 1 188 ? 12.178 14.898 24.558 1.00 9.87 185 MET A O 1
ATOM 1329 N N . VAL A 1 189 ? 11.408 15.195 26.644 1.00 9.81 186 VAL A N 1
ATOM 1330 C CA . VAL A 1 189 ? 12.748 15.453 27.189 1.00 10.09 186 VAL A CA 1
ATOM 1331 C C . VAL A 1 189 ? 12.983 14.747 28.520 1.00 10.98 186 VAL A C 1
ATOM 1332 O O . VAL A 1 189 ? 12.042 14.417 29.268 1.00 10.96 186 VAL A O 1
ATOM 1336 N N . GLN A 1 190 ? 14.266 14.548 28.821 1.00 10.31 187 GLN A N 1
ATOM 1337 C CA . GLN A 1 190 ? 14.727 14.069 30.115 1.00 11.06 187 GLN A CA 1
ATOM 1338 C C . GLN A 1 190 ? 15.988 14.881 30.449 1.00 10.52 187 GLN A C 1
ATOM 1339 O O . GLN A 1 190 ? 16.971 14.805 29.726 1.00 10.82 187 GLN A O 1
ATOM 1345 N N . THR A 1 191 ? 15.951 15.683 31.515 1.00 10.94 188 THR A N 1
ATOM 1346 C CA . THR A 1 191 ? 17.099 16.528 31.881 1.00 10.91 188 THR A CA 1
ATOM 1347 C C . THR A 1 191 ? 18.100 15.738 32.723 1.00 10.85 188 THR A C 1
ATOM 1348 O O . THR A 1 191 ? 17.753 14.735 33.338 1.00 10.60 188 THR A O 1
ATOM 1352 N N . ARG A 1 192 ? 19.336 16.236 32.794 1.00 10.47 189 ARG A N 1
ATOM 1353 C CA . ARG A 1 192 ? 20.329 15.594 33.630 1.00 11.12 189 ARG A CA 1
ATOM 1354 C C . ARG A 1 192 ? 19.864 15.609 35.077 1.00 11.11 189 ARG A C 1
ATOM 1355 O O . ARG A 1 192 ? 20.032 14.626 35.755 1.00 11.38 189 ARG A O 1
ATOM 1363 N N . GLN A 1 193 ? 19.265 16.719 35.527 1.00 12.75 190 GLN A N 1
ATOM 1364 C CA . GLN A 1 193 ? 18.792 16.811 36.928 1.00 15.12 190 GLN A CA 1
ATOM 1365 C C . GLN A 1 193 ? 17.760 15.724 37.240 1.00 14.19 190 GLN A C 1
ATOM 1366 O O . GLN A 1 193 ? 17.815 15.084 38.301 1.00 13.12 190 GLN A O 1
ATOM 1372 N N . ALA A 1 194 ? 16.839 15.490 36.298 1.00 13.16 191 ALA A N 1
ATOM 1373 C CA . ALA A 1 194 ? 15.852 14.414 36.459 1.00 13.13 191 ALA A CA 1
ATOM 1374 C C . ALA A 1 194 ? 16.498 13.048 36.567 1.00 12.98 191 ALA A C 1
ATOM 1375 O O . ALA A 1 194 ? 16.110 12.237 37.418 1.00 14.16 191 ALA A O 1
ATOM 1377 N N . PHE A 1 195 ? 17.487 12.793 35.705 1.00 11.97 192 PHE A N 1
ATOM 1378 C CA . PHE A 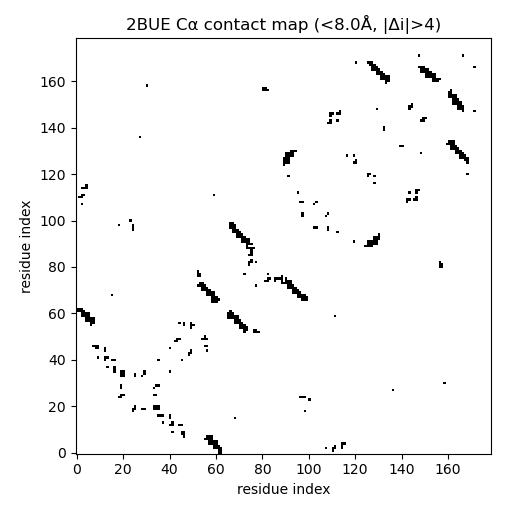1 195 ? 18.215 11.528 35.681 1.00 12.35 192 PHE A CA 1
ATOM 1379 C C . PHE A 1 195 ? 18.916 11.299 37.033 1.00 12.71 192 PHE A C 1
ATOM 1380 O O . PHE A 1 195 ? 18.867 10.194 37.587 1.00 13.32 192 PHE A O 1
ATOM 1388 N N . GLU A 1 196 ? 19.566 12.345 37.539 1.00 13.87 193 GLU A N 1
ATOM 1389 C CA . GLU A 1 196 ? 20.241 12.300 38.854 1.00 14.44 193 GLU A CA 1
ATOM 1390 C C . GLU A 1 196 ? 19.252 11.960 39.967 1.00 14.92 193 GLU A C 1
ATOM 1391 O O . GLU A 1 196 ? 19.483 11.036 40.754 1.00 14.90 193 GLU A O 1
ATOM 1397 N N . ARG A 1 197 ? 18.134 12.689 39.997 1.00 15.50 194 ARG A N 1
ATOM 1398 C CA . ARG A 1 197 ? 17.114 12.509 41.045 1.00 17.14 194 ARG A CA 1
ATOM 1399 C C . ARG A 1 197 ? 16.542 11.109 41.051 1.00 18.11 194 ARG A C 1
ATOM 1400 O O . ARG A 1 197 ? 16.243 10.557 42.126 1.00 18.91 194 ARG A O 1
ATOM 1408 N N . THR A 1 198 ? 16.419 10.504 39.872 1.00 17.86 195 THR A N 1
ATOM 1409 C CA . THR A 1 198 ? 15.783 9.192 39.762 1.00 19.53 195 THR A CA 1
ATOM 1410 C C . THR A 1 198 ? 16.731 8.008 39.872 1.00 20.50 195 THR A C 1
ATOM 1411 O O . THR A 1 198 ? 16.291 6.858 39.763 1.00 20.68 195 THR A O 1
ATOM 1415 N N . ARG A 1 199 ? 18.024 8.259 40.107 1.00 21.15 196 ARG A N 1
ATOM 1416 C CA . ARG A 1 199 ? 18.966 7.129 40.273 1.00 22.03 196 ARG A CA 1
ATOM 1417 C C . ARG A 1 199 ? 18.787 6.359 41.576 1.00 22.52 196 ARG A C 1
ATOM 1418 O O . ARG A 1 199 ? 19.152 5.193 41.659 1.00 22.31 196 ARG A O 1
ATOM 1426 N N . SER A 1 200 ? 18.295 7.033 42.607 1.00 23.57 197 SER A N 1
ATOM 1427 C CA . SER A 1 200 ? 17.991 6.355 43.859 1.00 24.90 197 SER A CA 1
ATOM 1428 C C . SER A 1 200 ? 16.752 6.947 44.519 1.00 25.83 197 SER A C 1
ATOM 1429 O O . SER A 1 200 ? 16.401 8.114 44.289 1.00 25.12 197 SER A O 1
ATOM 1432 N N . ASP A 1 201 ? 16.103 6.127 45.347 1.00 27.83 198 ASP A N 1
ATOM 1433 C CA . ASP A 1 201 ? 14.935 6.575 46.104 1.00 30.42 198 ASP A CA 1
ATOM 1434 C C . ASP A 1 201 ? 15.334 7.398 47.339 1.00 30.87 198 ASP A C 1
ATOM 1435 O O . ASP A 1 201 ? 14.477 7.870 48.096 1.00 31.11 198 ASP A O 1
ATOM 1440 N N . ALA A 1 202 ? 16.641 7.572 47.532 1.00 31.64 199 ALA A N 1
ATOM 1441 C CA . ALA A 1 202 ? 17.157 8.502 48.525 1.00 31.98 199 ALA A CA 1
ATOM 1442 C C . ALA A 1 202 ? 17.027 9.960 48.038 1.00 32.27 199 ALA A C 1
ATOM 1443 O O . ALA A 1 202 ? 16.700 10.268 46.873 1.00 31.78 199 ALA A O 1
#

CATH classification: 3.40.630.30